Protein AF-A0A3M2EVL8-F1 (afdb_monomer_lite)

Secondary structure (DSSP, 8-state):
--HHHHHHHHHHHTTTTTT-BTTTBTHHHHHHHHHHHHHHHTTT-HHHHHHHHHHHTS-B---TTTHHHHHHHHHHHHHHHHTT-S-TTHHHHHHHHHHHHHHHHHIIIIIIIIHHHHHHHHHHHHHHTT--HHHHHHHHHHHHHHHHHHHHHHHHHHHHHHHHHGGGHHHHHHHTTHHHHHHHHHHHHHHHHHHHHHHHHHTT---HHHHHHHHHHHHHHHHHHHTT--HHHHHHHHHHHHHHHHHHHHHTT--

pLDDT: mean 90.13, std 7.53, range [53.16, 98.25]

Sequence (255 aa):
MSLSEKIRVFLRLHAVQFLWNFKGMQNVGFYYAILPALRRIYAGDSQGLEQAQRRHFGFFNTHPYFAPICVGVSIKLEEDLRAGKGKPEMIPVLKNRMSGPLAAVGDAFFWETVRPTVGALAALSVYALGLSSASTIRLLLLLWILYVLPVEWLRWQGLSWGYLHGFDVVKVLKERGFQKRMKRLRTLGMFLLGGVTVGFVMLYDDRIFLWCCRAGIAGLLVLLTLRKVSPTFQLYILILVALLVSYLGTMAGLV

Foldseek 3Di:
DDPVLLVQLLVLLVCQQPPQDPQAGSLVSLLSSLLSLLCVLCPVPPPLSVLLSVLSSHHAAAQSLLSLLLSLLLSLQSNCVSVVHDDSVVSSVLRRVQRVLRRVLNCLQQVVFDVLLLVLVLLLCCLVVVDDPVRSVVSVVVSVCVSVVVSSVSSSVSNVLSNPVPSCVSVVCVVVCSVVVSVVRRVSSVVSVVSSLCSQLPPPDPDPVSSVVSVVLVVVLVVCVVVVNDPVVNVVVVVVVVVVVVVVCVVVVND

Radius of gyration: 24.34 Å; chains: 1; bounding box: 53×41×72 Å

Structure (mmCIF, N/CA/C/O backbone):
data_AF-A0A3M2EVL8-F1
#
_entry.id   AF-A0A3M2EVL8-F1
#
loop_
_atom_site.group_PDB
_atom_site.id
_atom_site.type_symbol
_atom_site.label_atom_id
_atom_site.label_alt_id
_atom_site.label_comp_id
_atom_site.label_asym_id
_atom_site.label_entity_id
_atom_site.label_seq_id
_atom_site.pdbx_PDB_ins_code
_atom_site.Cartn_x
_atom_site.Cartn_y
_atom_site.Cartn_z
_atom_site.occupancy
_atom_site.B_iso_or_equiv
_atom_site.auth_seq_id
_atom_site.auth_comp_id
_atom_site.auth_asym_id
_atom_site.auth_atom_id
_atom_site.pdbx_PDB_model_num
ATOM 1 N N . MET A 1 1 ? -5.993 6.502 22.621 1.00 87.50 1 MET A N 1
ATOM 2 C CA . MET A 1 1 ? -4.973 5.481 22.280 1.00 87.50 1 MET A CA 1
ATOM 3 C C . MET A 1 1 ? -3.620 5.875 22.868 1.00 87.50 1 MET A C 1
ATOM 5 O O . MET A 1 1 ? -3.147 6.972 22.590 1.00 87.50 1 MET A O 1
ATOM 9 N N . SER A 1 2 ? -3.004 5.009 23.677 1.00 92.00 2 SER A N 1
ATOM 10 C CA . SER A 1 2 ? -1.658 5.245 24.226 1.00 92.00 2 SER A CA 1
ATOM 11 C C . SER A 1 2 ? -0.563 5.014 23.176 1.00 92.00 2 SER A C 1
ATOM 13 O O . SER A 1 2 ? -0.779 4.313 22.184 1.00 92.00 2 SER A O 1
ATOM 15 N N . LEU A 1 3 ? 0.637 5.565 23.393 1.00 93.56 3 LEU A N 1
ATOM 16 C CA . LEU A 1 3 ? 1.764 5.385 22.469 1.00 93.56 3 LEU A CA 1
ATOM 17 C C . LEU A 1 3 ? 2.153 3.906 22.314 1.00 93.56 3 LEU A C 1
ATOM 19 O O . LEU A 1 3 ? 2.322 3.429 21.195 1.00 93.56 3 LEU A O 1
ATOM 23 N N . SER A 1 4 ? 2.228 3.157 23.417 1.00 95.06 4 SER A N 1
ATOM 24 C CA . SER A 1 4 ? 2.580 1.730 23.396 1.00 95.06 4 SER A CA 1
ATOM 25 C C . SER A 1 4 ? 1.561 0.891 22.621 1.00 95.06 4 SER A C 1
ATOM 27 O O . SER A 1 4 ? 1.932 -0.034 21.900 1.00 95.06 4 SER A O 1
ATOM 29 N N . GLU A 1 5 ? 0.269 1.214 22.734 1.00 94.81 5 GLU A N 1
ATOM 30 C CA . GLU A 1 5 ? -0.767 0.582 21.917 1.00 94.81 5 GLU A CA 1
ATOM 31 C C . GLU A 1 5 ? -0.603 0.931 20.442 1.00 94.81 5 GLU A C 1
ATOM 33 O O . GLU A 1 5 ? -0.604 0.028 19.605 1.00 94.81 5 GLU A O 1
ATOM 38 N N . LYS A 1 6 ? -0.397 2.217 20.136 1.00 96.44 6 LYS A N 1
ATOM 39 C CA . LYS A 1 6 ? -0.186 2.684 18.767 1.00 96.44 6 LYS A CA 1
ATOM 40 C C . LYS A 1 6 ? 0.973 1.945 18.101 1.00 96.44 6 LYS A C 1
ATOM 42 O O . LYS A 1 6 ? 0.811 1.474 16.981 1.00 96.44 6 LYS A O 1
ATOM 47 N N . ILE A 1 7 ? 2.102 1.791 18.798 1.00 97.56 7 ILE A N 1
ATOM 48 C CA . ILE A 1 7 ? 3.270 1.043 18.309 1.00 97.56 7 ILE A CA 1
ATOM 49 C C . ILE A 1 7 ? 2.899 -0.414 18.021 1.00 97.56 7 ILE A C 1
ATOM 51 O O . ILE A 1 7 ? 3.182 -0.909 16.934 1.00 97.56 7 ILE A O 1
ATOM 55 N N . ARG A 1 8 ? 2.215 -1.100 18.947 1.00 97.69 8 ARG A N 1
ATOM 56 C CA . ARG A 1 8 ? 1.808 -2.501 18.738 1.00 97.69 8 ARG A CA 1
ATOM 57 C C . ARG A 1 8 ? 0.878 -2.666 17.539 1.00 97.69 8 ARG A C 1
ATOM 59 O O . ARG A 1 8 ? 1.100 -3.558 16.726 1.00 97.69 8 ARG A O 1
ATOM 66 N N . VAL A 1 9 ? -0.146 -1.822 17.423 1.00 98.25 9 VAL A N 1
ATOM 67 C CA . VAL A 1 9 ? -1.086 -1.847 16.291 1.00 98.25 9 VAL A CA 1
ATOM 68 C C . VAL A 1 9 ? -0.352 -1.543 14.983 1.00 98.25 9 VAL A C 1
ATOM 70 O O . VAL A 1 9 ? -0.531 -2.253 13.996 1.00 98.25 9 VAL A O 1
ATOM 73 N N . PHE A 1 10 ? 0.525 -0.538 14.986 1.00 98.00 10 PHE A N 1
ATOM 74 C CA . PHE A 1 10 ? 1.330 -0.148 13.831 1.00 98.00 10 PHE A CA 1
ATOM 75 C C . PHE A 1 10 ? 2.256 -1.267 13.341 1.00 98.00 10 PHE A C 1
ATOM 77 O O . PHE A 1 10 ? 2.244 -1.588 12.157 1.00 98.00 10 PHE A O 1
ATOM 84 N N . LEU A 1 11 ? 2.988 -1.931 14.237 1.00 97.88 11 LEU A N 1
ATOM 85 C CA . LEU A 1 11 ? 3.849 -3.056 13.861 1.00 97.88 11 LEU A CA 1
ATOM 86 C C . LEU A 1 11 ? 3.039 -4.206 13.249 1.00 97.88 11 LEU A C 1
ATOM 88 O O . LEU A 1 11 ? 3.425 -4.779 12.232 1.00 97.88 11 LEU A O 1
ATOM 92 N N . ARG A 1 12 ? 1.864 -4.508 13.810 1.00 98.06 12 ARG A N 1
ATOM 93 C CA . ARG A 1 12 ? 0.982 -5.550 13.269 1.00 98.06 12 ARG A CA 1
ATOM 94 C C . ARG A 1 12 ? 0.335 -5.173 11.935 1.00 98.06 12 ARG A C 1
ATOM 96 O O . ARG A 1 12 ? 0.070 -6.061 11.131 1.00 98.06 12 ARG A O 1
ATOM 103 N N . LEU A 1 13 ? 0.138 -3.883 11.653 1.00 97.50 13 LEU A N 1
ATOM 104 C CA . LEU A 1 13 ? -0.374 -3.390 10.367 1.00 97.50 13 LEU A CA 1
ATOM 105 C C . LEU A 1 13 ? 0.542 -3.728 9.179 1.00 97.50 13 LEU A C 1
ATOM 107 O O . LEU A 1 13 ? 0.084 -3.689 8.035 1.00 97.50 13 LEU A O 1
ATOM 111 N N . HIS A 1 14 ? 1.819 -4.062 9.390 1.00 96.94 14 HIS A N 1
ATOM 112 C CA . HIS A 1 14 ? 2.684 -4.564 8.309 1.00 96.94 14 HIS A CA 1
ATOM 113 C C . HIS A 1 14 ? 2.239 -5.934 7.788 1.00 96.94 14 HIS A C 1
ATOM 115 O O . HIS A 1 14 ? 2.438 -6.234 6.615 1.00 96.94 14 HIS A O 1
ATOM 121 N N . ALA A 1 15 ? 1.535 -6.711 8.612 1.00 96.75 15 ALA A N 1
ATOM 122 C CA . ALA A 1 15 ? 0.944 -7.986 8.231 1.00 96.75 15 ALA A CA 1
ATOM 123 C C . ALA A 1 15 ? -0.481 -7.844 7.654 1.00 96.75 15 ALA A C 1
ATOM 125 O O . ALA A 1 15 ? -1.192 -8.835 7.534 1.00 96.75 15 ALA A O 1
ATOM 126 N N . VAL A 1 16 ? -0.940 -6.637 7.283 1.00 96.88 16 VAL A N 1
ATOM 127 C CA . VAL A 1 16 ? -2.328 -6.441 6.807 1.00 96.88 16 VAL A CA 1
ATOM 128 C C . VAL A 1 16 ? -2.644 -7.210 5.515 1.00 96.88 16 VAL A C 1
ATOM 130 O O . VAL A 1 16 ? -3.784 -7.605 5.302 1.00 96.88 16 VAL A O 1
ATOM 133 N N . GLN A 1 17 ? -1.638 -7.440 4.667 1.00 96.12 17 GLN A N 1
ATOM 134 C CA . GLN A 1 17 ? -1.761 -8.259 3.452 1.00 96.12 17 GLN A CA 1
ATOM 135 C C . GLN A 1 17 ? -1.485 -9.748 3.702 1.00 96.12 17 GLN A C 1
ATOM 137 O O . GLN A 1 17 ? -1.571 -10.547 2.773 1.00 96.12 17 GLN A O 1
ATOM 142 N N . PHE A 1 18 ? -1.102 -10.140 4.921 1.00 93.88 18 PHE A N 1
ATOM 143 C CA . PHE A 1 18 ? -0.821 -11.543 5.205 1.00 93.88 18 PHE A CA 1
ATOM 144 C C . PHE A 1 18 ? -2.140 -12.314 5.226 1.00 93.88 18 PHE A C 1
ATOM 146 O O . PHE A 1 18 ? -3.158 -11.806 5.697 1.00 93.88 18 PHE A O 1
ATOM 153 N N . LEU A 1 19 ? -2.108 -13.551 4.723 1.00 94.19 19 LEU A N 1
ATOM 154 C CA . LEU A 1 19 ? -3.285 -14.423 4.622 1.00 94.19 19 LEU A CA 1
ATOM 155 C C . LEU A 1 19 ? -4.431 -13.800 3.800 1.00 94.19 19 LEU A C 1
ATOM 157 O O . LEU A 1 19 ? -5.613 -13.996 4.104 1.00 94.19 19 LEU A O 1
ATOM 161 N N . TRP A 1 20 ? -4.074 -13.055 2.747 1.00 94.62 20 TRP A N 1
ATOM 162 C CA . TRP A 1 20 ? -5.041 -12.542 1.783 1.00 94.62 20 TRP A CA 1
ATOM 163 C C . TRP A 1 20 ? -5.818 -13.699 1.148 1.00 94.62 20 TRP A C 1
ATOM 165 O O . TRP A 1 20 ? -5.228 -14.667 0.670 1.00 94.62 20 TRP A O 1
ATOM 175 N N . ASN A 1 21 ? -7.147 -13.619 1.164 1.00 94.56 21 ASN A N 1
ATOM 176 C CA . ASN A 1 21 ? -8.014 -14.701 0.701 1.00 94.56 21 ASN A CA 1
ATOM 177 C C . ASN A 1 21 ? -9.257 -14.158 -0.009 1.00 94.56 21 ASN A C 1
ATOM 179 O O . ASN A 1 21 ? -9.763 -13.100 0.345 1.00 94.56 21 ASN A O 1
ATOM 183 N N . PHE A 1 22 ? -9.814 -14.909 -0.957 1.00 93.62 22 PHE A N 1
ATOM 184 C CA . PHE A 1 22 ? -10.965 -14.444 -1.745 1.00 93.62 22 PHE A CA 1
ATOM 185 C C . PHE A 1 22 ? -12.243 -14.199 -0.925 1.00 93.62 22 PHE A C 1
ATOM 187 O O . PHE A 1 22 ? -13.101 -13.431 -1.352 1.00 93.62 22 PHE A O 1
ATOM 194 N N . LYS A 1 23 ? -12.380 -14.819 0.257 1.00 91.44 23 LYS A N 1
ATOM 195 C CA . LYS A 1 23 ? -13.580 -14.693 1.099 1.00 91.44 23 LYS A CA 1
ATOM 196 C C . LYS A 1 23 ? -13.617 -13.372 1.873 1.00 91.44 23 LYS A C 1
ATOM 198 O O . LYS A 1 23 ? -14.666 -12.746 1.979 1.00 91.44 23 LYS A O 1
ATOM 203 N N . GLY A 1 24 ? -12.490 -12.970 2.454 1.00 91.62 24 GLY A N 1
ATOM 204 C CA . GLY A 1 24 ? -12.395 -11.824 3.361 1.00 91.62 24 GLY A CA 1
ATOM 205 C C . GLY A 1 24 ? -11.376 -10.762 2.953 1.00 91.62 24 GLY A C 1
ATOM 206 O O . GLY A 1 24 ? -11.299 -9.722 3.611 1.00 91.62 24 GLY A O 1
ATOM 207 N N . MET A 1 25 ? -10.627 -10.999 1.875 1.00 96.38 25 MET A N 1
ATOM 208 C CA . MET A 1 25 ? -9.512 -10.188 1.387 1.00 96.38 25 MET A CA 1
ATOM 209 C C . MET A 1 25 ? -8.464 -9.986 2.486 1.00 96.38 25 MET A C 1
ATOM 211 O O . MET A 1 25 ? -7.749 -10.922 2.823 1.00 96.38 25 MET A O 1
ATOM 215 N N . GLN A 1 26 ? -8.400 -8.800 3.089 1.00 97.38 26 GLN A N 1
ATOM 216 C CA . GLN A 1 26 ? -7.416 -8.411 4.106 1.00 97.38 26 GLN A CA 1
ATOM 217 C C . GLN A 1 26 ? -7.949 -8.568 5.543 1.00 97.38 26 GLN A C 1
ATOM 219 O O . GLN A 1 26 ? -7.337 -8.074 6.492 1.00 97.38 26 GLN A O 1
ATOM 224 N N . ASN A 1 27 ? -9.108 -9.209 5.733 1.00 95.81 27 ASN A N 1
ATOM 225 C CA . ASN A 1 27 ? -9.777 -9.306 7.034 1.00 95.81 27 ASN A CA 1
ATOM 226 C C . ASN A 1 27 ? -8.901 -9.911 8.143 1.00 95.81 27 ASN A C 1
ATOM 228 O O . ASN A 1 27 ? -8.915 -9.398 9.259 1.00 95.81 27 ASN A O 1
ATOM 232 N N . VAL A 1 28 ? -8.115 -10.953 7.852 1.00 97.00 28 VAL A N 1
ATOM 233 C CA . VAL A 1 28 ? -7.258 -11.617 8.850 1.00 97.00 28 VAL A CA 1
ATOM 234 C C . VAL A 1 28 ? -6.145 -10.682 9.322 1.00 97.00 28 VAL A C 1
ATOM 236 O O . VAL A 1 28 ? -5.954 -10.510 10.526 1.00 97.00 28 VAL A O 1
ATOM 239 N N . GLY A 1 29 ? -5.456 -10.021 8.389 1.00 97.44 29 GLY A N 1
ATOM 240 C CA . GLY A 1 29 ? -4.428 -9.032 8.705 1.00 97.44 29 GLY A CA 1
ATOM 241 C C . GLY A 1 29 ? -4.990 -7.810 9.440 1.00 97.44 29 GLY A C 1
ATOM 242 O O . GLY A 1 29 ? -4.393 -7.335 10.408 1.00 97.44 29 GLY A O 1
ATOM 243 N N . PHE A 1 30 ? -6.176 -7.336 9.045 1.00 97.25 30 PHE A N 1
ATOM 244 C CA . PHE A 1 30 ? -6.889 -6.264 9.745 1.00 97.25 30 PHE A CA 1
ATOM 245 C C . PHE A 1 30 ? -7.230 -6.658 11.187 1.00 97.25 30 PHE A C 1
ATOM 247 O O . PHE A 1 30 ? -6.947 -5.911 12.125 1.00 97.25 30 PHE A O 1
ATOM 254 N N . TYR A 1 31 ? -7.807 -7.847 11.366 1.00 97.12 31 TYR A N 1
ATOM 255 C CA . TYR A 1 31 ? -8.150 -8.398 12.670 1.00 97.12 31 TYR A CA 1
ATOM 256 C C . TYR A 1 31 ? -6.911 -8.536 13.567 1.00 97.12 31 TYR A C 1
ATOM 258 O O . TYR A 1 31 ? -6.911 -8.078 14.712 1.00 97.12 31 TYR A O 1
ATOM 266 N N . TYR A 1 32 ? -5.823 -9.098 13.036 1.00 97.88 32 TYR A N 1
ATOM 267 C CA . TYR A 1 32 ? -4.559 -9.231 13.757 1.00 97.88 32 TYR A CA 1
ATOM 268 C C . TYR A 1 32 ? -4.028 -7.875 14.243 1.00 97.88 32 TYR A C 1
ATOM 270 O O . TYR A 1 32 ? -3.592 -7.754 15.398 1.00 97.88 32 TYR A O 1
ATOM 278 N N . ALA A 1 33 ? -4.111 -6.856 13.383 1.00 98.06 33 ALA A N 1
ATOM 279 C CA . ALA A 1 33 ? -3.673 -5.501 13.676 1.00 98.06 33 ALA A CA 1
ATOM 280 C C . ALA A 1 33 ? -4.482 -4.826 14.788 1.00 98.06 33 ALA A C 1
ATOM 282 O O . ALA A 1 33 ? -3.885 -4.228 15.683 1.00 98.06 33 ALA A O 1
ATOM 283 N N . ILE A 1 34 ? -5.813 -4.937 14.766 1.00 97.88 34 ILE A N 1
ATOM 284 C CA . ILE A 1 34 ? -6.686 -4.262 15.740 1.00 97.88 34 ILE A CA 1
ATOM 285 C C . ILE A 1 34 ? -6.774 -4.993 17.089 1.00 97.88 34 ILE A C 1
ATOM 287 O O . ILE A 1 34 ? -7.063 -4.374 18.112 1.00 97.88 34 ILE A O 1
ATOM 291 N N . LEU A 1 35 ? -6.475 -6.296 17.127 1.00 97.81 35 LEU A N 1
ATOM 292 C CA . LEU A 1 35 ? -6.643 -7.150 18.307 1.00 97.81 35 LEU A CA 1
ATOM 293 C C . LEU A 1 35 ? -6.054 -6.598 19.627 1.00 97.81 35 LEU A C 1
ATOM 295 O O . LEU A 1 35 ? -6.725 -6.737 20.651 1.00 97.81 35 LEU A O 1
ATOM 299 N N . PRO A 1 36 ? -4.854 -5.976 19.675 1.00 97.88 36 PRO A N 1
ATOM 300 C CA . PRO A 1 36 ? -4.337 -5.394 20.916 1.00 97.88 36 PRO A CA 1
ATOM 301 C C . PRO A 1 36 ? -5.256 -4.316 21.496 1.00 97.88 36 PRO A C 1
ATOM 303 O O . PRO A 1 36 ? -5.414 -4.257 22.712 1.00 97.88 36 PRO A O 1
ATOM 306 N N . ALA A 1 37 ? -5.873 -3.505 20.633 1.00 97.94 37 ALA A N 1
ATOM 307 C CA . ALA A 1 37 ? -6.803 -2.466 21.048 1.00 97.94 37 ALA A CA 1
ATOM 308 C C . ALA A 1 37 ? -8.122 -3.069 21.541 1.00 97.94 37 ALA A C 1
ATOM 310 O O . ALA A 1 37 ? -8.598 -2.688 22.606 1.00 97.94 37 ALA A O 1
ATOM 311 N N . LEU A 1 38 ? -8.663 -4.079 20.845 1.00 97.94 38 LEU A N 1
ATOM 312 C CA . LEU A 1 38 ? -9.883 -4.769 21.289 1.00 97.94 38 LEU A CA 1
ATOM 313 C C . LEU A 1 38 ? -9.713 -5.395 22.679 1.00 97.94 38 LEU A C 1
ATOM 315 O O . LEU A 1 38 ? -10.571 -5.223 23.540 1.00 97.94 38 LEU A O 1
ATOM 319 N N . ARG A 1 39 ? -8.576 -6.059 22.930 1.00 97.25 39 ARG A N 1
ATOM 320 C CA . ARG A 1 39 ? -8.269 -6.656 24.241 1.00 97.25 39 ARG A CA 1
ATOM 321 C C . ARG A 1 39 ? -8.231 -5.630 25.372 1.00 97.25 39 ARG A C 1
ATOM 323 O O . ARG A 1 39 ? -8.580 -5.972 26.494 1.00 97.25 39 ARG A O 1
ATOM 330 N N . ARG A 1 40 ? -7.804 -4.396 25.091 1.00 97.00 40 ARG A N 1
ATOM 331 C CA . ARG A 1 40 ? -7.839 -3.306 26.072 1.00 97.00 40 ARG A CA 1
ATOM 332 C C . ARG A 1 40 ? -9.258 -2.780 26.269 1.00 97.00 40 ARG A C 1
ATOM 334 O O . ARG A 1 40 ? -9.672 -2.602 27.406 1.00 97.00 40 ARG A O 1
ATOM 341 N N . ILE A 1 41 ? -9.970 -2.491 25.179 1.00 97.12 41 ILE A N 1
ATOM 342 C CA . ILE A 1 41 ? -11.315 -1.893 25.222 1.00 97.12 41 ILE A CA 1
ATOM 343 C C . ILE A 1 41 ? -12.285 -2.795 25.998 1.00 97.12 41 ILE A C 1
ATOM 345 O O . ILE A 1 41 ? -13.072 -2.301 26.802 1.00 97.12 41 ILE A O 1
ATOM 349 N N . TYR A 1 42 ? -12.176 -4.110 25.805 1.00 97.44 42 TYR A N 1
ATOM 350 C CA . TYR A 1 42 ? -13.019 -5.126 26.438 1.00 97.44 42 TYR A CA 1
ATOM 351 C C . TYR A 1 42 ? -12.300 -5.883 27.566 1.00 97.44 42 TYR A C 1
ATOM 353 O O . TYR A 1 42 ? -12.585 -7.051 27.827 1.00 97.44 42 TYR A O 1
ATOM 361 N N . ALA A 1 43 ? -11.335 -5.248 28.238 1.00 96.31 43 ALA A N 1
ATOM 362 C CA . ALA A 1 43 ? -10.671 -5.861 29.385 1.00 96.31 43 ALA A CA 1
ATOM 363 C C . ALA A 1 43 ? -11.703 -6.216 30.475 1.00 96.31 43 ALA A C 1
ATOM 365 O O . ALA A 1 43 ? -12.493 -5.368 30.885 1.00 96.31 43 ALA A O 1
ATOM 366 N N . GLY A 1 44 ? -11.706 -7.477 30.920 1.00 96.25 44 GLY A N 1
ATOM 367 C CA . GLY A 1 44 ? -12.681 -7.993 31.890 1.00 96.25 44 GLY A CA 1
ATOM 368 C C . GLY A 1 44 ? -14.064 -8.335 31.315 1.00 96.25 44 GLY A C 1
ATOM 369 O O . GLY A 1 44 ? -14.926 -8.773 32.066 1.00 96.25 44 GLY A O 1
ATOM 370 N N . ASP A 1 45 ? -14.278 -8.179 30.004 1.00 96.69 45 ASP A N 1
ATOM 371 C CA . ASP A 1 45 ? -15.539 -8.477 29.316 1.00 96.69 45 ASP A CA 1
ATOM 372 C C . ASP A 1 45 ? -15.302 -9.471 28.169 1.00 96.69 45 ASP A C 1
ATOM 374 O O . ASP A 1 45 ? -15.083 -9.100 27.012 1.00 96.69 45 ASP A O 1
ATOM 378 N N . SER A 1 46 ? -15.300 -10.763 28.505 1.00 96.31 46 SER A N 1
ATOM 379 C CA . SER A 1 46 ? -15.024 -11.841 27.548 1.00 96.31 46 SER A CA 1
ATOM 380 C C . SER A 1 46 ? -16.071 -11.924 26.436 1.00 96.31 46 SER A C 1
ATOM 382 O O . SER A 1 46 ? -15.708 -12.117 25.275 1.00 96.31 46 SER A O 1
ATOM 384 N N . GLN A 1 47 ? -17.351 -11.730 26.767 1.00 96.62 47 GLN A N 1
ATOM 385 C CA . GLN A 1 47 ? -18.438 -11.748 25.788 1.00 96.62 47 GLN A CA 1
ATOM 386 C C . GLN A 1 47 ? -18.355 -10.549 24.838 1.00 96.62 47 GLN A C 1
ATOM 388 O O . GLN A 1 47 ? -18.457 -10.718 23.621 1.00 96.62 47 GLN A O 1
ATOM 393 N N . GLY A 1 48 ? -18.107 -9.345 25.364 1.00 96.31 48 GLY A N 1
ATOM 394 C CA . GLY A 1 48 ? -17.912 -8.146 24.552 1.00 96.31 48 GLY A CA 1
ATOM 395 C C . GLY A 1 48 ? -16.703 -8.262 23.621 1.00 96.31 48 GLY A C 1
ATOM 396 O O . GLY A 1 48 ? -16.793 -7.902 22.441 1.00 96.31 48 GLY A O 1
ATOM 397 N N . LEU A 1 49 ? -15.602 -8.849 24.108 1.00 97.62 49 LEU A N 1
ATOM 398 C CA . LEU A 1 49 ? -14.426 -9.125 23.287 1.00 97.62 49 LEU A CA 1
ATOM 399 C C . LEU A 1 49 ? -14.757 -10.084 22.138 1.00 97.62 49 LEU A C 1
ATOM 401 O O . LEU A 1 49 ? -14.424 -9.774 20.995 1.00 97.62 49 LEU A O 1
ATOM 405 N N . GLU A 1 50 ? -15.436 -11.204 22.402 1.00 97.12 50 GLU A N 1
ATOM 406 C CA . GLU A 1 50 ? -15.807 -12.166 21.356 1.00 97.12 50 GLU A CA 1
ATOM 407 C C . GLU A 1 50 ? -16.661 -11.502 20.261 1.00 97.12 50 GLU A C 1
ATOM 409 O O . GLU A 1 50 ? -16.397 -11.656 19.062 1.00 97.12 50 GLU A O 1
ATOM 414 N N . GLN A 1 51 ? -17.650 -10.697 20.660 1.00 96.25 51 GLN A N 1
ATOM 415 C CA . GLN A 1 51 ? -18.499 -9.964 19.722 1.00 96.25 51 GLN A CA 1
ATOM 416 C C . GLN A 1 51 ? -17.688 -8.977 18.867 1.00 96.25 51 GLN A C 1
ATOM 418 O O . GLN A 1 51 ? -17.888 -8.907 17.650 1.00 96.25 51 GLN A O 1
ATOM 423 N N . ALA A 1 52 ? -16.738 -8.250 19.465 1.00 96.88 52 ALA A N 1
ATOM 424 C CA . ALA A 1 52 ? -15.850 -7.338 18.742 1.00 96.88 52 ALA A CA 1
ATOM 425 C C . ALA A 1 52 ? -14.937 -8.072 17.752 1.00 96.88 52 ALA A C 1
ATOM 427 O O . ALA A 1 52 ? -14.771 -7.643 16.605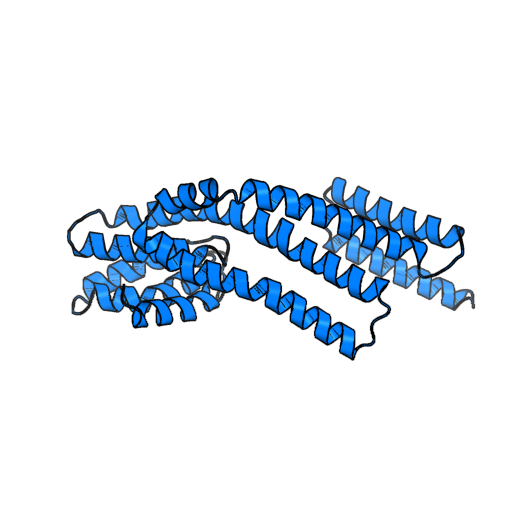 1.00 96.88 52 ALA A O 1
ATOM 428 N N . GLN A 1 53 ? -14.385 -9.219 18.152 1.00 96.19 53 GLN A N 1
ATOM 429 C CA . GLN A 1 53 ? -13.559 -10.048 17.275 1.00 96.19 53 GLN A CA 1
ATOM 430 C C . GLN A 1 53 ? -14.359 -10.525 16.054 1.00 96.19 53 GLN A C 1
ATOM 432 O O . GLN A 1 53 ? -13.888 -10.380 14.923 1.00 96.19 53 GLN A O 1
ATOM 437 N N . ARG A 1 54 ? -15.596 -11.006 16.255 1.00 95.06 54 ARG A N 1
ATOM 438 C CA . ARG A 1 54 ? -16.492 -11.426 15.162 1.00 95.06 54 ARG A CA 1
ATOM 439 C C . ARG A 1 54 ? -16.801 -10.278 14.194 1.00 95.06 54 ARG A C 1
ATOM 441 O O . ARG A 1 54 ? -16.705 -10.477 12.982 1.00 95.06 54 ARG A O 1
ATOM 448 N N . ARG A 1 55 ? -17.086 -9.066 14.693 1.00 94.81 55 ARG A N 1
ATOM 449 C CA . ARG A 1 55 ? -17.313 -7.873 13.846 1.00 94.81 55 ARG A CA 1
ATOM 450 C C . ARG A 1 55 ? -16.109 -7.542 12.962 1.00 94.81 55 ARG A C 1
ATOM 452 O O . ARG A 1 55 ? -16.266 -7.204 11.784 1.00 94.81 55 ARG A O 1
ATOM 459 N N . HIS A 1 56 ? -14.897 -7.645 13.505 1.00 95.81 56 HIS A N 1
ATOM 460 C CA . HIS A 1 56 ? -13.678 -7.288 12.778 1.00 95.81 56 HIS A CA 1
ATOM 461 C C . HIS A 1 56 ? -13.145 -8.382 11.849 1.00 95.81 56 HIS A C 1
ATOM 463 O O . HIS A 1 56 ? -12.366 -8.057 10.953 1.00 95.81 56 HIS A O 1
ATOM 469 N N . PHE A 1 57 ? -13.621 -9.623 11.977 1.00 92.19 57 PHE A N 1
ATOM 470 C CA . PHE A 1 5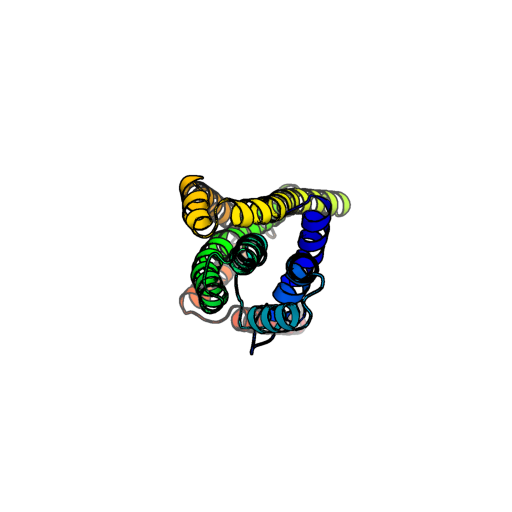7 ? -13.291 -10.716 11.057 1.00 92.19 57 PHE A CA 1
ATOM 471 C C . PHE A 1 57 ? -14.101 -10.698 9.743 1.00 92.19 57 PHE A C 1
ATOM 473 O O . PHE A 1 57 ? -13.849 -11.498 8.840 1.00 92.19 57 PHE A O 1
ATOM 480 N N . GLY A 1 58 ? -15.060 -9.778 9.597 1.00 91.00 58 GLY A N 1
ATOM 481 C CA . GLY A 1 58 ? -15.789 -9.568 8.343 1.00 91.00 58 GLY A CA 1
ATOM 482 C C . GLY A 1 58 ? -14.916 -8.988 7.222 1.00 91.00 58 GLY A C 1
ATOM 483 O O . GLY A 1 58 ? -13.821 -8.483 7.475 1.00 91.00 58 GLY A O 1
ATOM 484 N N . PHE A 1 59 ? -15.438 -9.007 5.991 1.00 93.25 59 PHE A N 1
ATOM 485 C CA . PHE A 1 59 ? -14.763 -8.501 4.788 1.00 93.25 59 PHE A CA 1
ATOM 486 C C . PHE A 1 59 ? -14.080 -7.143 5.018 1.00 93.25 59 PHE A C 1
ATOM 488 O O . PHE A 1 59 ? -14.628 -6.250 5.677 1.00 93.25 59 PHE A O 1
ATOM 495 N N . PHE A 1 60 ? -12.867 -6.997 4.489 1.00 95.94 60 PHE A N 1
ATOM 496 C CA . PHE A 1 60 ? -12.143 -5.734 4.469 1.00 95.94 60 PHE A CA 1
ATOM 497 C C . PHE A 1 60 ? -11.138 -5.737 3.322 1.00 95.94 60 PHE A C 1
ATOM 499 O O . PHE A 1 60 ? -10.297 -6.628 3.244 1.00 95.94 60 PHE A O 1
ATOM 506 N N . ASN A 1 61 ? -11.198 -4.730 2.454 1.00 96.06 61 ASN A N 1
ATOM 507 C CA . ASN A 1 61 ? -10.215 -4.558 1.393 1.00 96.06 61 ASN A CA 1
ATOM 508 C C . ASN A 1 61 ? -9.977 -3.074 1.131 1.00 96.06 61 ASN A C 1
ATOM 510 O O . ASN A 1 61 ? -10.903 -2.344 0.788 1.00 96.06 61 ASN A O 1
ATOM 514 N N . THR A 1 62 ? -8.741 -2.620 1.297 1.00 96.25 62 THR A N 1
ATOM 515 C CA . THR A 1 62 ? -8.341 -1.265 0.917 1.00 96.25 62 THR A CA 1
ATOM 516 C C . THR A 1 62 ? -6.870 -1.229 0.520 1.00 96.25 62 THR A C 1
ATOM 518 O O . THR A 1 62 ? -6.173 -2.240 0.592 1.00 96.25 62 THR A O 1
ATOM 521 N N . HIS A 1 63 ? -6.360 -0.069 0.120 1.00 96.25 63 HIS A N 1
ATOM 522 C CA . HIS A 1 63 ? -4.936 0.059 -0.155 1.00 96.25 63 HIS A CA 1
ATOM 523 C C . HIS A 1 63 ? -4.123 -0.145 1.145 1.00 96.25 63 HIS A C 1
ATOM 525 O O . HIS A 1 63 ? -4.400 0.526 2.147 1.00 96.25 63 HIS A O 1
ATOM 531 N N . PRO A 1 64 ? -3.085 -1.006 1.176 1.00 96.69 64 PRO A N 1
ATOM 532 C CA . PRO A 1 64 ? -2.369 -1.359 2.407 1.00 96.69 64 PRO A CA 1
ATOM 533 C C . PRO A 1 64 ? -1.796 -0.161 3.167 1.00 96.69 64 PRO A C 1
ATOM 535 O O . PRO A 1 64 ? -1.742 -0.185 4.395 1.00 96.69 64 PRO A O 1
ATOM 538 N N . TYR A 1 65 ? -1.372 0.896 2.471 1.00 95.69 65 TYR A N 1
ATOM 539 C CA . TYR A 1 65 ? -0.823 2.096 3.119 1.00 95.69 65 TYR A CA 1
ATOM 540 C C . TYR A 1 65 ? -1.896 2.982 3.767 1.00 95.69 65 TYR A C 1
ATOM 542 O O . TYR A 1 65 ? -1.574 3.786 4.636 1.00 95.69 65 TYR A O 1
ATOM 550 N N . PHE A 1 66 ? -3.168 2.799 3.399 1.00 94.81 66 PHE A N 1
ATOM 551 C CA . PHE A 1 66 ? -4.313 3.491 3.996 1.00 94.81 66 PHE A CA 1
ATOM 552 C C . PHE A 1 66 ? -5.147 2.618 4.937 1.00 94.81 66 PHE A C 1
ATOM 554 O O . PHE A 1 66 ? -5.930 3.158 5.714 1.00 94.81 66 PHE A O 1
ATOM 561 N N . ALA A 1 67 ? -4.918 1.304 4.980 1.00 96.62 67 ALA A N 1
ATOM 562 C CA . ALA A 1 67 ? -5.510 0.427 5.990 1.00 96.62 67 ALA A CA 1
ATOM 563 C C . ALA A 1 67 ? -5.343 0.917 7.451 1.00 96.62 67 ALA A C 1
ATOM 565 O O . ALA A 1 67 ? -6.306 0.785 8.213 1.00 96.62 67 ALA A O 1
ATOM 566 N N . PRO A 1 68 ? -4.212 1.545 7.859 1.00 96.69 68 PRO A N 1
ATOM 567 C CA . PRO A 1 68 ? -4.076 2.121 9.198 1.00 96.69 68 PRO A CA 1
ATOM 568 C C . PRO A 1 68 ? -5.168 3.135 9.556 1.00 96.69 68 PRO A C 1
ATOM 570 O O . PRO A 1 68 ? -5.599 3.178 10.705 1.00 96.69 68 PRO A O 1
ATOM 573 N N . ILE A 1 69 ? -5.667 3.904 8.581 1.00 95.25 69 ILE A N 1
ATOM 574 C CA . ILE A 1 69 ? -6.761 4.862 8.784 1.00 95.25 69 ILE A CA 1
ATOM 575 C C . ILE A 1 69 ? -8.028 4.124 9.221 1.00 95.25 69 ILE A C 1
ATOM 577 O O . ILE A 1 69 ? -8.628 4.472 10.236 1.00 95.25 69 ILE A O 1
ATOM 581 N N . CYS A 1 70 ? -8.404 3.066 8.498 1.00 95.56 70 CYS A N 1
ATOM 582 C CA . CYS A 1 70 ? -9.575 2.250 8.819 1.00 95.56 70 CYS A CA 1
ATOM 583 C C . CYS A 1 70 ? -9.456 1.582 10.195 1.00 95.56 70 CYS A C 1
ATOM 585 O O . CYS A 1 70 ? -10.449 1.495 10.919 1.00 95.56 70 CYS A O 1
ATOM 587 N N . VAL A 1 71 ? -8.251 1.132 10.569 1.00 96.94 71 VAL A N 1
ATOM 588 C CA . VAL A 1 71 ? -7.988 0.590 11.911 1.00 96.94 71 VAL A CA 1
ATOM 589 C C . VAL A 1 71 ? -8.161 1.674 12.974 1.00 96.94 71 VAL A C 1
ATOM 591 O O . VAL A 1 71 ? -8.855 1.435 13.955 1.00 96.94 71 VAL A O 1
ATOM 594 N N . GLY A 1 72 ? -7.617 2.875 12.766 1.00 96.00 72 GLY A N 1
ATOM 595 C CA . GLY A 1 72 ? -7.766 3.997 13.698 1.00 96.00 72 GLY A CA 1
ATOM 596 C C . GLY A 1 72 ? -9.226 4.375 13.945 1.00 96.00 72 GLY A C 1
ATOM 597 O O . GLY A 1 72 ? -9.643 4.472 15.097 1.00 96.00 72 GLY A O 1
ATOM 598 N N . VAL A 1 73 ? -10.016 4.502 12.871 1.00 95.00 73 VAL A N 1
ATOM 599 C CA . VAL A 1 73 ? -11.466 4.749 12.965 1.00 95.00 73 VAL A CA 1
ATOM 600 C C . VAL A 1 73 ? -12.163 3.624 13.724 1.00 95.00 73 VAL A C 1
ATOM 602 O O . VAL A 1 73 ? -12.970 3.884 14.608 1.00 95.00 73 VAL A O 1
ATOM 605 N N . SER A 1 74 ? -11.832 2.371 13.410 1.00 96.00 74 SER A N 1
ATOM 606 C CA . SER A 1 74 ? -12.450 1.206 14.050 1.00 96.00 74 SER A CA 1
ATOM 607 C C . SER A 1 74 ? -12.174 1.152 15.552 1.00 96.00 74 SER A C 1
ATOM 609 O O . SER A 1 74 ? -13.089 0.891 16.322 1.00 96.00 74 SER A O 1
ATOM 611 N N . ILE A 1 75 ? -10.944 1.461 15.980 1.00 96.75 75 ILE A N 1
ATOM 612 C CA . ILE A 1 75 ? -10.590 1.546 17.405 1.00 96.75 75 ILE A CA 1
ATOM 613 C C . ILE A 1 75 ? -11.440 2.613 18.097 1.00 96.75 75 ILE A C 1
ATOM 615 O O . ILE A 1 75 ? -11.984 2.355 19.167 1.00 96.75 75 ILE A O 1
ATOM 619 N N . LYS A 1 76 ? -11.583 3.794 17.482 1.00 94.69 76 LYS A N 1
ATOM 620 C CA . LYS A 1 76 ? -12.385 4.882 18.048 1.00 94.69 76 LYS A CA 1
ATOM 621 C C . LYS A 1 76 ? -13.864 4.500 18.172 1.00 94.69 76 LYS A C 1
ATOM 623 O O . LYS A 1 76 ? -14.463 4.738 19.214 1.00 94.69 76 LYS A O 1
ATOM 628 N N . LEU A 1 77 ? -14.429 3.859 17.150 1.00 95.00 77 LEU A N 1
ATOM 629 C CA . LEU A 1 77 ? -15.821 3.404 17.177 1.00 95.00 77 LEU A CA 1
ATOM 630 C C . LEU A 1 77 ? -16.071 2.315 18.229 1.00 95.00 77 LEU A C 1
ATOM 632 O O . LEU A 1 77 ? -17.126 2.314 18.853 1.00 95.00 77 LEU A O 1
ATOM 636 N N . GLU A 1 78 ? -15.120 1.403 18.442 1.00 96.50 78 GLU A N 1
ATOM 637 C CA . GLU A 1 78 ? -15.212 0.389 19.501 1.00 96.50 78 GLU A CA 1
ATOM 638 C C . GLU A 1 78 ? -15.113 1.019 20.906 1.00 96.50 78 GLU A C 1
ATOM 640 O O . GLU A 1 78 ? -15.842 0.620 21.812 1.00 96.50 78 GLU A O 1
ATOM 645 N N . GLU A 1 79 ? -14.273 2.044 21.093 1.00 95.62 79 GLU A N 1
ATOM 646 C CA . GLU A 1 79 ? -14.232 2.824 22.342 1.00 95.62 79 GLU A CA 1
ATOM 647 C C . GLU A 1 79 ? -15.548 3.569 22.601 1.00 95.62 79 GLU A C 1
ATOM 649 O O . GLU A 1 79 ? -16.055 3.547 23.722 1.00 95.62 79 GLU A O 1
ATOM 654 N N . ASP A 1 80 ? -16.111 4.209 21.573 1.00 94.56 80 ASP A N 1
ATOM 655 C CA . ASP A 1 80 ? -17.377 4.934 21.689 1.00 94.56 80 ASP A CA 1
ATOM 656 C C . ASP A 1 80 ? -18.530 3.964 21.984 1.00 94.56 80 ASP A C 1
ATOM 658 O O . ASP A 1 80 ? -19.302 4.202 22.914 1.00 94.56 80 ASP A O 1
AT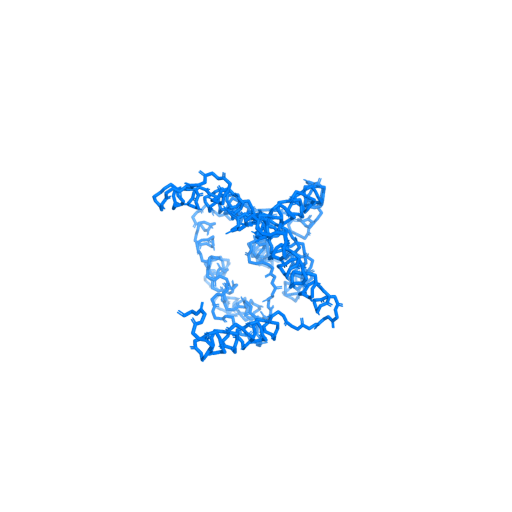OM 662 N N . LEU A 1 81 ? -18.585 2.816 21.299 1.00 95.31 81 LEU A N 1
ATOM 663 C CA . LEU A 1 81 ? -19.547 1.749 21.584 1.00 95.31 81 LEU A CA 1
ATOM 664 C C . LEU A 1 81 ? -19.449 1.280 23.043 1.00 95.31 81 LEU A C 1
ATOM 666 O O . LEU A 1 81 ? -20.471 1.167 23.720 1.00 95.31 81 LEU A O 1
ATOM 670 N N . ARG A 1 82 ? -18.228 1.062 23.553 1.00 94.56 82 ARG A N 1
ATOM 671 C CA . ARG A 1 82 ? -18.004 0.661 24.949 1.00 94.56 82 ARG A CA 1
ATOM 672 C C . ARG A 1 82 ? -18.445 1.732 25.948 1.00 94.56 82 ARG A C 1
ATOM 674 O O . ARG 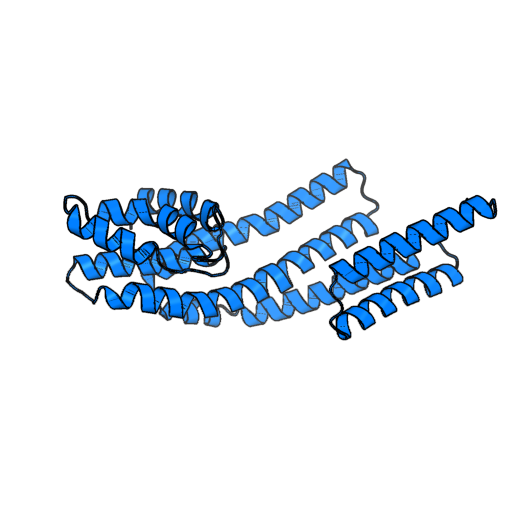A 1 82 ? -18.894 1.392 27.037 1.00 94.56 82 ARG A O 1
ATOM 681 N N . ALA A 1 83 ? -18.360 3.004 25.572 1.00 94.44 83 ALA A N 1
ATOM 682 C CA . ALA A 1 83 ? -18.853 4.133 26.357 1.00 94.44 83 ALA A CA 1
ATOM 683 C C . ALA A 1 83 ? -20.373 4.373 26.215 1.00 94.44 83 ALA A C 1
ATOM 685 O O . ALA A 1 83 ? -20.865 5.409 26.664 1.00 94.44 83 ALA A O 1
ATOM 686 N N . GLY A 1 84 ? -21.116 3.468 25.565 1.00 93.25 84 GLY A N 1
ATOM 687 C CA . GLY A 1 84 ? -22.555 3.614 25.315 1.00 93.25 84 GLY A CA 1
ATOM 688 C C . GLY A 1 84 ? -22.896 4.621 24.210 1.00 93.25 84 GLY A C 1
ATOM 689 O O . GLY A 1 84 ? -24.042 5.046 24.085 1.00 93.25 84 GLY A O 1
ATOM 690 N N . LYS A 1 85 ? -21.909 5.025 23.404 1.00 89.25 85 LYS A N 1
ATOM 691 C CA . LYS A 1 85 ? -22.040 6.001 22.318 1.00 89.25 85 LYS A CA 1
ATOM 692 C C . LYS A 1 85 ? -21.925 5.290 20.973 1.00 89.25 85 LYS A C 1
ATOM 694 O O . LYS A 1 85 ? -20.849 5.154 20.408 1.00 89.25 85 LYS A O 1
ATOM 699 N N . GLY A 1 86 ? -23.055 4.862 20.427 1.00 88.19 86 GLY A N 1
ATOM 700 C CA . GLY A 1 86 ? -23.117 4.309 19.075 1.00 88.19 86 GLY A CA 1
ATOM 701 C C . GLY A 1 86 ? -23.771 2.940 19.014 1.00 88.19 86 GLY A C 1
ATOM 702 O O . GLY A 1 86 ? -24.371 2.468 19.974 1.00 88.19 86 GLY A O 1
ATOM 703 N N . LYS A 1 87 ? -23.694 2.331 17.831 1.00 91.12 87 LYS A N 1
ATOM 704 C CA . LYS A 1 87 ? -24.371 1.076 17.505 1.00 91.12 87 LYS A CA 1
ATOM 705 C C . LYS A 1 87 ? -23.372 0.093 16.890 1.00 91.12 87 LYS A C 1
ATOM 707 O O . LYS A 1 87 ? -22.637 0.500 15.982 1.00 91.12 87 LYS A O 1
ATOM 712 N N . PRO A 1 88 ? -23.323 -1.172 17.340 1.00 91.19 88 PRO A N 1
ATOM 713 C CA . PRO A 1 88 ? -22.329 -2.139 16.875 1.00 91.19 88 PRO A CA 1
ATOM 714 C C . PRO A 1 88 ? -22.429 -2.416 15.369 1.00 91.19 88 PRO A C 1
ATOM 716 O O . PRO A 1 88 ? -21.414 -2.672 14.720 1.00 91.19 88 PRO A O 1
ATOM 719 N N . GLU A 1 89 ? -23.621 -2.289 14.782 1.00 91.75 89 GLU A N 1
ATOM 720 C CA . GLU A 1 89 ? -23.871 -2.494 13.352 1.00 91.75 89 GLU A CA 1
ATOM 721 C C . GLU A 1 89 ? -23.220 -1.406 12.484 1.00 91.75 89 GLU A C 1
ATOM 723 O O . GLU A 1 89 ? -22.915 -1.637 11.313 1.00 91.75 89 GLU A O 1
ATOM 728 N N . MET A 1 90 ? -22.949 -0.223 13.046 1.00 89.50 90 MET A N 1
ATOM 729 C CA . MET A 1 90 ? -22.361 0.892 12.298 1.00 89.50 90 MET A CA 1
ATOM 730 C C . MET A 1 90 ? -20.866 0.712 12.036 1.00 89.50 90 MET A C 1
ATOM 732 O O . MET A 1 90 ? -20.357 1.239 11.048 1.00 89.50 90 MET A O 1
ATOM 736 N N . ILE A 1 91 ? -20.160 -0.055 12.869 1.00 92.88 91 ILE A N 1
ATOM 737 C CA . ILE A 1 91 ? -18.715 -0.292 12.739 1.00 92.88 91 ILE A CA 1
ATOM 738 C C . ILE A 1 91 ? -18.363 -0.943 11.390 1.00 92.88 91 ILE A C 1
ATOM 740 O O . ILE A 1 91 ? -17.587 -0.351 10.631 1.00 92.88 91 ILE A O 1
ATOM 744 N N . PRO A 1 92 ? -18.931 -2.109 11.017 1.00 91.56 92 PRO A N 1
ATOM 745 C CA . PRO A 1 92 ? -18.654 -2.714 9.717 1.00 91.56 92 PRO A CA 1
ATOM 746 C C . PRO A 1 92 ? -19.147 -1.849 8.547 1.00 91.56 92 PRO A C 1
ATOM 748 O O . PRO A 1 92 ? -18.474 -1.792 7.518 1.00 91.56 92 PRO A O 1
ATOM 751 N N . VAL A 1 93 ? -20.265 -1.129 8.703 1.00 89.81 93 VAL A N 1
ATOM 752 C CA . VAL A 1 93 ? -20.799 -0.228 7.665 1.00 89.81 93 VAL A CA 1
ATOM 753 C C . VAL A 1 93 ? -19.819 0.904 7.364 1.00 89.81 93 VAL A C 1
ATOM 755 O O . VAL A 1 93 ? -19.477 1.129 6.203 1.00 89.81 93 VAL A O 1
ATOM 758 N N . LEU A 1 94 ? -19.330 1.599 8.393 1.00 88.06 94 LEU A N 1
ATOM 759 C CA . LEU A 1 94 ? -18.383 2.703 8.237 1.00 88.06 94 LEU A CA 1
ATOM 760 C C . LEU A 1 94 ? -17.029 2.210 7.720 1.00 88.06 94 LEU A C 1
ATOM 762 O O . LEU A 1 94 ? -16.485 2.806 6.788 1.00 88.06 94 LEU A O 1
ATOM 766 N N . LYS A 1 95 ? -16.537 1.076 8.242 1.00 89.62 95 LYS A N 1
ATOM 767 C CA . LYS A 1 95 ? -15.321 0.410 7.752 1.00 89.62 95 LYS A CA 1
ATOM 768 C C . LYS A 1 95 ? -15.408 0.148 6.245 1.00 89.62 95 LYS A C 1
ATOM 770 O O . LYS A 1 95 ? -14.510 0.537 5.497 1.00 89.62 95 LYS A O 1
ATOM 775 N N . ASN A 1 96 ? -16.504 -0.455 5.788 1.00 87.31 96 ASN A N 1
ATOM 776 C CA . ASN A 1 96 ? -16.695 -0.794 4.379 1.00 87.31 96 ASN A CA 1
ATOM 777 C C . ASN A 1 96 ? -16.861 0.457 3.508 1.00 87.31 96 ASN A C 1
ATOM 779 O O . ASN A 1 96 ? -16.202 0.564 2.472 1.00 87.31 96 ASN A O 1
ATOM 783 N N . ARG A 1 97 ? -17.651 1.443 3.955 1.00 88.12 97 ARG A N 1
ATOM 784 C CA . ARG A 1 97 ? -17.848 2.715 3.235 1.00 88.12 97 ARG A CA 1
ATOM 785 C C . ARG A 1 97 ? -16.552 3.498 3.033 1.00 88.12 97 ARG A C 1
ATOM 787 O O . ARG A 1 97 ? -16.400 4.139 2.000 1.00 88.12 97 ARG A O 1
ATOM 794 N N . MET A 1 98 ? -15.622 3.445 3.986 1.00 89.19 98 MET A N 1
ATOM 795 C CA . MET A 1 98 ? -14.313 4.094 3.846 1.00 89.19 98 MET A CA 1
ATOM 796 C C . MET A 1 98 ? -13.332 3.293 2.992 1.00 89.19 98 MET A C 1
ATOM 798 O O . MET A 1 98 ? -12.507 3.880 2.293 1.00 89.19 98 MET A O 1
ATOM 802 N N . SER A 1 99 ? -13.408 1.962 3.060 1.00 92.00 99 SER A N 1
ATOM 803 C CA . SER A 1 99 ? -12.424 1.079 2.435 1.00 92.00 99 SER A CA 1
ATOM 804 C C . SER A 1 99 ? -12.314 1.280 0.920 1.00 92.00 99 SER A C 1
ATOM 806 O O . SER A 1 99 ? -11.197 1.388 0.420 1.00 92.00 99 SER A O 1
ATOM 808 N N . GLY A 1 100 ? -13.442 1.439 0.217 1.00 90.81 100 GLY A N 1
ATOM 809 C CA . GLY A 1 100 ? -13.488 1.632 -1.237 1.00 90.81 100 GLY A CA 1
ATOM 810 C C . GLY A 1 100 ? -12.832 2.935 -1.714 1.00 90.81 100 GLY A C 1
ATOM 811 O O . GLY A 1 100 ? -11.885 2.875 -2.497 1.00 90.81 100 GLY A O 1
ATOM 812 N N . PRO A 1 101 ? -13.260 4.119 -1.231 1.00 88.94 101 PRO A N 1
ATOM 813 C CA . PRO A 1 101 ? -12.629 5.390 -1.588 1.00 88.94 101 PRO A CA 1
ATOM 814 C C . PRO A 1 101 ? -11.136 5.447 -1.249 1.00 88.94 101 PRO A C 1
ATOM 816 O O . PRO A 1 101 ? -10.347 5.958 -2.043 1.00 88.94 101 PRO A O 1
ATOM 819 N N . LEU A 1 102 ? -10.731 4.910 -0.092 1.00 90.62 102 LEU A N 1
ATOM 820 C CA . LEU A 1 102 ? -9.316 4.831 0.275 1.00 90.62 102 LEU A CA 1
ATOM 821 C C . LEU A 1 102 ? -8.546 3.864 -0.633 1.00 90.62 102 LEU A C 1
ATOM 823 O O . LEU A 1 102 ? -7.405 4.163 -0.973 1.00 90.62 102 LEU A O 1
ATOM 827 N N . ALA A 1 103 ? -9.158 2.758 -1.070 1.00 93.69 103 ALA A N 1
ATOM 828 C CA . ALA A 1 103 ? -8.551 1.846 -2.038 1.00 93.69 103 ALA A CA 1
ATOM 829 C C . ALA A 1 103 ? -8.260 2.584 -3.344 1.00 93.69 103 ALA A C 1
ATOM 831 O O . ALA A 1 103 ? -7.102 2.716 -3.715 1.00 93.69 103 ALA A O 1
ATOM 832 N N . ALA A 1 104 ? -9.283 3.199 -3.942 1.00 89.81 104 ALA A N 1
ATOM 833 C CA . ALA A 1 104 ? -9.154 3.903 -5.215 1.00 89.81 104 ALA A CA 1
ATOM 834 C C . ALA A 1 104 ? -8.099 5.023 -5.175 1.00 89.81 104 ALA A C 1
ATOM 836 O O . ALA A 1 104 ? -7.282 5.145 -6.085 1.00 89.81 104 ALA A O 1
ATOM 837 N N . VAL A 1 105 ? -8.080 5.838 -4.112 1.00 87.94 105 VAL A N 1
ATOM 838 C CA . VAL A 1 105 ? -7.075 6.908 -3.970 1.00 87.94 105 VAL A CA 1
ATOM 839 C C . VAL A 1 105 ? -5.677 6.329 -3.748 1.00 87.94 105 VAL A C 1
ATOM 841 O O . VAL A 1 105 ? -4.704 6.863 -4.279 1.00 87.94 105 VAL A O 1
ATOM 844 N N . GLY A 1 106 ? -5.563 5.267 -2.951 1.00 90.94 106 GLY A N 1
ATOM 845 C CA . GLY A 1 106 ? -4.290 4.615 -2.674 1.00 90.94 106 GLY A CA 1
ATOM 846 C C . GLY A 1 106 ? -3.705 3.942 -3.910 1.00 90.94 106 GLY A C 1
ATOM 847 O O . GLY A 1 106 ? -2.544 4.190 -4.223 1.00 90.94 106 GLY A O 1
ATOM 848 N N . ASP A 1 107 ? -4.511 3.170 -4.636 1.00 93.38 107 ASP A N 1
ATOM 849 C CA . ASP A 1 107 ? -4.115 2.465 -5.857 1.00 93.38 107 ASP A CA 1
ATOM 850 C C . ASP A 1 107 ? -3.646 3.464 -6.928 1.00 93.38 107 ASP A C 1
ATOM 852 O O . ASP A 1 107 ? -2.513 3.372 -7.406 1.00 93.38 107 ASP A O 1
ATOM 856 N N . ALA A 1 108 ? -4.444 4.503 -7.205 1.00 89.25 108 ALA A N 1
ATOM 857 C CA . ALA A 1 108 ? -4.096 5.531 -8.187 1.00 89.25 108 ALA A CA 1
ATOM 858 C C . ALA A 1 108 ? -2.807 6.294 -7.827 1.00 89.25 108 ALA A C 1
ATOM 860 O O . ALA A 1 108 ? -2.001 6.656 -8.692 1.00 89.25 108 ALA A O 1
ATOM 861 N N . PHE A 1 109 ? -2.582 6.555 -6.538 1.00 88.56 109 PHE A N 1
ATOM 862 C CA . PHE A 1 109 ? -1.416 7.316 -6.106 1.00 88.56 109 PHE A CA 1
ATOM 863 C C . PHE A 1 109 ? -0.155 6.457 -5.998 1.00 88.56 109 PHE A C 1
ATOM 865 O O . PHE A 1 109 ? 0.879 6.821 -6.550 1.00 88.56 109 PHE A O 1
ATOM 872 N N . PHE A 1 110 ? -0.201 5.336 -5.283 1.00 91.81 110 PHE A N 1
ATOM 873 C CA . PHE A 1 110 ? 0.990 4.540 -4.992 1.00 91.81 110 PHE A CA 1
ATOM 874 C C . PHE A 1 110 ? 1.312 3.551 -6.103 1.00 91.81 110 PHE A C 1
ATOM 876 O O . PHE A 1 110 ? 2.458 3.514 -6.555 1.00 91.81 110 PHE A O 1
ATOM 883 N N . TRP A 1 111 ? 0.325 2.773 -6.552 1.00 92.12 111 TRP A N 1
ATOM 884 C CA . TRP A 1 111 ? 0.539 1.717 -7.541 1.00 92.12 111 TRP A CA 1
ATOM 885 C C . TRP A 1 111 ? 0.592 2.229 -8.966 1.00 92.12 111 TRP A C 1
ATOM 887 O O . TRP A 1 111 ? 1.460 1.793 -9.714 1.00 92.12 111 TRP A O 1
ATOM 897 N N . GLU A 1 112 ? -0.274 3.167 -9.332 1.00 89.19 112 GLU A N 1
ATOM 898 C CA . GLU A 1 112 ? -0.322 3.668 -10.708 1.00 89.19 112 GLU A CA 1
ATOM 899 C C . GLU A 1 112 ? 0.634 4.842 -10.947 1.00 89.19 112 GLU A C 1
ATOM 901 O O . GLU A 1 112 ? 1.110 5.024 -12.065 1.00 89.19 112 GLU A O 1
ATOM 906 N N . THR A 1 113 ? 0.935 5.640 -9.915 1.00 90.19 113 THR A N 1
ATOM 907 C CA . THR A 1 113 ? 1.732 6.867 -10.076 1.00 90.19 113 THR A CA 1
ATOM 908 C C . THR A 1 113 ? 3.121 6.757 -9.450 1.00 90.19 113 THR A C 1
ATOM 910 O O . THR A 1 113 ? 4.115 6.702 -10.166 1.00 90.19 113 THR A O 1
ATOM 913 N N . VAL A 1 114 ? 3.236 6.740 -8.118 1.00 91.25 114 VAL A N 1
ATOM 914 C CA . VAL A 1 114 ? 4.534 6.882 -7.433 1.00 91.25 114 VAL A CA 1
ATOM 915 C C . VAL A 1 114 ? 5.479 5.729 -7.764 1.00 91.25 114 VAL A C 1
ATOM 917 O O . VAL A 1 114 ? 6.621 5.977 -8.146 1.00 91.25 114 VAL A O 1
ATOM 920 N N . ARG A 1 115 ? 5.027 4.477 -7.630 1.00 91.44 115 ARG A N 1
ATOM 921 C CA . ARG A 1 115 ? 5.892 3.305 -7.813 1.00 91.44 115 ARG A CA 1
ATOM 922 C C . ARG A 1 115 ? 6.410 3.177 -9.257 1.00 91.44 115 ARG A C 1
ATOM 924 O O . ARG A 1 115 ? 7.622 3.013 -9.399 1.00 91.44 115 ARG A O 1
ATOM 931 N N . PRO A 1 116 ? 5.585 3.325 -10.314 1.00 90.69 116 PRO A N 1
ATOM 932 C CA . PRO A 1 116 ? 6.080 3.359 -11.689 1.00 90.69 116 PRO A CA 1
ATOM 933 C C . PRO A 1 116 ? 7.009 4.544 -11.964 1.00 90.69 116 PRO A C 1
ATOM 935 O O . PRO A 1 116 ? 8.040 4.352 -12.598 1.00 90.69 116 PRO A O 1
ATOM 938 N N . THR A 1 117 ? 6.710 5.743 -11.446 1.00 92.81 117 THR A N 1
ATOM 939 C CA . THR A 1 117 ? 7.582 6.923 -11.606 1.00 92.81 117 THR A CA 1
ATOM 940 C C . THR A 1 117 ? 8.960 6.701 -10.983 1.00 92.81 117 THR A C 1
ATOM 942 O O . THR A 1 117 ? 9.969 6.995 -11.618 1.00 92.81 117 THR A O 1
ATOM 945 N N . VAL A 1 118 ? 9.024 6.156 -9.763 1.00 93.06 118 VAL A N 1
ATOM 946 C CA . VAL A 1 118 ? 10.298 5.835 -9.096 1.00 93.06 118 VAL A CA 1
ATOM 947 C C . VAL A 1 118 ? 11.046 4.731 -9.848 1.00 93.06 118 VAL A C 1
ATOM 949 O O . VAL A 1 118 ? 12.260 4.826 -10.005 1.00 93.06 118 VAL A O 1
ATOM 952 N N . GLY A 1 119 ? 10.340 3.720 -10.363 1.00 92.50 119 GLY A N 1
ATOM 953 C CA . GLY A 1 119 ? 10.936 2.669 -11.192 1.00 92.50 119 GLY A CA 1
ATOM 954 C C . GLY A 1 119 ? 11.502 3.197 -12.514 1.00 92.50 119 GLY A C 1
ATOM 955 O O . GLY A 1 119 ? 12.623 2.853 -12.877 1.00 92.50 119 GLY A O 1
ATOM 956 N N . ALA A 1 120 ? 10.771 4.079 -13.200 1.00 92.06 120 ALA A N 1
ATOM 957 C CA . ALA A 1 120 ? 11.230 4.727 -14.427 1.00 92.06 120 ALA A CA 1
ATOM 958 C C . ALA A 1 120 ? 12.437 5.638 -14.167 1.00 92.06 120 ALA A C 1
ATOM 960 O O . ALA A 1 120 ? 13.392 5.611 -14.939 1.00 92.06 120 ALA A O 1
ATOM 961 N N . LEU A 1 121 ? 12.432 6.387 -13.057 1.00 93.31 121 LEU A N 1
ATOM 962 C CA . LEU A 1 121 ? 13.587 7.172 -12.622 1.00 93.31 121 LEU A CA 1
ATOM 963 C C . LEU A 1 121 ? 14.802 6.273 -12.384 1.00 93.31 121 LEU A C 1
ATOM 965 O O . LEU A 1 121 ? 15.871 6.555 -12.908 1.00 93.31 121 LEU A O 1
ATOM 969 N N . ALA A 1 122 ? 14.632 5.177 -11.639 1.00 92.25 122 ALA A N 1
ATOM 970 C CA . ALA A 1 122 ? 15.701 4.222 -11.366 1.00 92.25 122 ALA A CA 1
ATOM 971 C C . ALA A 1 122 ? 16.297 3.654 -12.660 1.00 92.25 122 ALA A C 1
ATOM 973 O O . ALA A 1 122 ? 17.511 3.706 -12.848 1.00 92.25 122 ALA A O 1
ATOM 974 N N . ALA A 1 123 ? 15.443 3.158 -13.560 1.00 89.31 123 ALA A N 1
ATOM 975 C CA . ALA A 1 123 ? 15.860 2.593 -14.837 1.00 89.31 123 ALA A CA 1
ATOM 976 C C . ALA A 1 123 ? 16.616 3.625 -15.681 1.00 89.31 123 ALA A C 1
ATOM 978 O O . ALA A 1 123 ? 17.726 3.348 -16.128 1.00 89.31 123 ALA A O 1
ATOM 979 N N . LEU A 1 124 ? 16.060 4.833 -15.832 1.00 89.12 124 LEU A N 1
ATOM 980 C CA . LEU A 1 124 ? 16.686 5.906 -16.598 1.00 89.12 124 LEU A CA 1
ATOM 981 C C . LEU A 1 124 ? 18.017 6.349 -15.989 1.00 89.12 124 LEU A C 1
ATOM 983 O O . LEU A 1 124 ? 18.962 6.587 -16.726 1.00 89.12 124 LEU A O 1
ATOM 987 N N . SER A 1 125 ? 18.115 6.455 -14.664 1.00 89.31 125 SER A N 1
ATOM 988 C CA . SER A 1 125 ? 19.342 6.874 -13.982 1.00 89.31 125 SER A CA 1
ATOM 989 C C . SER A 1 125 ? 20.454 5.833 -14.079 1.00 89.31 125 SER A C 1
ATOM 991 O O . SER A 1 125 ? 21.591 6.204 -14.348 1.00 89.31 125 SER A O 1
ATOM 993 N N . VAL A 1 126 ? 20.146 4.543 -13.895 1.00 87.56 126 VAL A N 1
ATOM 994 C CA . VAL A 1 126 ? 21.129 3.461 -14.101 1.00 87.56 126 VAL A CA 1
ATOM 995 C C . VAL A 1 126 ? 21.644 3.493 -15.533 1.00 87.56 126 VAL A C 1
ATOM 997 O O . VAL A 1 126 ? 22.849 3.433 -15.765 1.00 87.56 126 VAL A O 1
ATOM 1000 N N . TYR A 1 127 ? 20.710 3.642 -16.467 1.00 81.75 127 TYR A N 1
ATOM 1001 C CA . TYR A 1 127 ? 20.973 3.643 -17.887 1.00 81.75 127 TYR A CA 1
ATOM 1002 C C . TYR A 1 127 ? 21.806 4.872 -18.329 1.00 81.75 127 TYR A C 1
ATOM 1004 O O . TYR A 1 127 ? 22.856 4.723 -18.947 1.00 81.75 127 TYR A O 1
ATOM 1012 N N . ALA A 1 128 ? 21.392 6.090 -17.970 1.00 84.25 128 ALA A N 1
ATOM 1013 C CA . ALA A 1 128 ? 22.006 7.336 -18.436 1.00 84.25 128 ALA A CA 1
ATOM 1014 C C . ALA A 1 128 ? 23.362 7.647 -17.785 1.00 84.25 128 ALA A C 1
ATOM 1016 O O . ALA A 1 128 ? 24.174 8.353 -18.374 1.00 84.25 128 ALA A O 1
ATOM 1017 N N . LEU A 1 129 ? 23.604 7.154 -16.567 1.00 84.94 129 LEU A N 1
ATOM 1018 C CA . LEU A 1 129 ? 24.829 7.444 -15.817 1.00 84.94 129 LEU A CA 1
ATOM 1019 C C . LEU A 1 129 ? 25.905 6.357 -15.965 1.00 84.94 129 LEU A C 1
ATOM 1021 O O . LEU A 1 129 ? 26.975 6.504 -15.378 1.00 84.94 129 LEU A O 1
ATOM 1025 N N . GLY A 1 130 ? 25.634 5.263 -16.690 1.00 82.94 130 GLY A N 1
ATOM 1026 C CA . GLY A 1 130 ? 26.599 4.172 -16.887 1.00 82.94 130 GLY A CA 1
ATOM 1027 C C . GLY A 1 130 ? 27.120 3.585 -15.570 1.00 82.94 130 GLY A C 1
ATOM 1028 O O . GLY A 1 130 ? 28.315 3.332 -15.421 1.00 82.94 130 GLY A O 1
ATOM 1029 N N . LEU A 1 131 ? 26.246 3.447 -14.568 1.00 87.31 131 LEU A N 1
ATOM 1030 C CA . LEU A 1 131 ? 26.659 3.124 -13.203 1.00 87.31 131 LEU A CA 1
ATOM 1031 C C . LEU A 1 131 ? 27.240 1.709 -13.097 1.00 87.31 131 LEU A C 1
ATOM 1033 O O . LEU A 1 131 ? 26.643 0.737 -13.555 1.00 87.31 131 LEU A O 1
ATOM 1037 N N . SER A 1 132 ? 28.349 1.576 -12.364 1.00 92.00 132 SER A N 1
ATOM 1038 C CA . SER A 1 132 ? 28.842 0.266 -11.925 1.00 92.00 132 SER A CA 1
ATOM 1039 C C . SER A 1 132 ? 27.807 -0.458 -11.055 1.00 92.00 132 SER A C 1
ATOM 1041 O O . SER A 1 132 ? 26.940 0.175 -10.445 1.00 92.00 132 SER A O 1
ATOM 1043 N N . SER A 1 133 ? 27.921 -1.783 -10.917 1.00 92.06 133 SER A N 1
ATOM 1044 C CA . SER A 1 133 ? 26.987 -2.591 -10.115 1.00 92.06 133 SER A CA 1
ATOM 1045 C C . SER A 1 133 ? 26.840 -2.073 -8.679 1.00 92.06 133 SER A C 1
ATOM 1047 O O . SER A 1 133 ? 25.727 -1.952 -8.170 1.00 92.06 133 SER A O 1
ATOM 1049 N N . ALA A 1 134 ? 27.949 -1.678 -8.043 1.00 95.06 134 ALA A N 1
ATOM 1050 C CA . ALA A 1 134 ? 27.933 -1.106 -6.697 1.00 95.06 134 ALA A CA 1
ATOM 1051 C C . A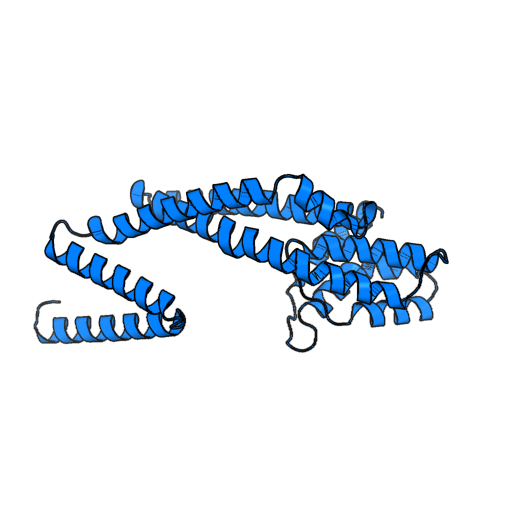LA A 1 134 ? 27.197 0.247 -6.639 1.00 95.06 134 ALA A C 1
ATOM 1053 O O . ALA A 1 134 ? 26.417 0.491 -5.718 1.00 95.06 134 ALA A O 1
ATOM 1054 N N . SER A 1 135 ? 27.415 1.127 -7.622 1.00 93.75 135 SER A N 1
ATOM 1055 C CA . SER A 1 135 ? 26.716 2.417 -7.703 1.00 93.75 135 SER A CA 1
ATOM 1056 C C . SER A 1 135 ? 25.227 2.252 -8.005 1.00 93.75 135 SER A C 1
ATOM 1058 O O . SER A 1 135 ? 24.410 2.950 -7.408 1.00 93.75 135 SER A O 1
ATOM 1060 N N . THR A 1 136 ? 24.867 1.283 -8.846 1.00 93.69 136 THR A N 1
ATOM 1061 C CA . THR A 1 136 ? 23.478 0.905 -9.126 1.00 93.69 136 THR A CA 1
ATOM 1062 C C . THR A 1 136 ? 22.767 0.433 -7.861 1.00 93.69 136 THR A C 1
ATOM 1064 O O . THR A 1 136 ? 21.703 0.954 -7.536 1.00 93.69 136 THR A O 1
ATOM 1067 N N . ILE A 1 137 ? 23.368 -0.475 -7.083 1.00 95.25 137 ILE A N 1
ATOM 1068 C CA . ILE A 1 137 ? 22.778 -0.941 -5.816 1.00 95.25 137 ILE A CA 1
ATOM 1069 C C . ILE A 1 137 ? 22.563 0.230 -4.849 1.00 95.25 137 ILE A C 1
ATOM 1071 O O . ILE A 1 137 ? 21.483 0.356 -4.274 1.00 95.25 137 ILE A O 1
ATOM 1075 N N . ARG A 1 138 ? 23.551 1.126 -4.703 1.00 95.44 138 ARG A N 1
ATOM 1076 C CA . ARG A 1 138 ? 23.420 2.321 -3.850 1.00 95.44 138 ARG A CA 1
ATOM 1077 C C . ARG A 1 138 ? 22.273 3.230 -4.288 1.00 95.44 138 ARG A C 1
ATOM 1079 O O . ARG A 1 138 ? 21.500 3.674 -3.443 1.00 95.44 138 ARG A O 1
ATOM 1086 N N . LEU A 1 139 ? 22.140 3.480 -5.591 1.00 94.50 139 LEU A N 1
ATOM 1087 C CA . LEU A 1 139 ? 21.043 4.272 -6.145 1.00 94.50 139 LEU A CA 1
ATOM 1088 C C . LEU A 1 139 ? 19.682 3.618 -5.869 1.00 94.50 139 LEU A C 1
ATOM 1090 O O . LEU A 1 139 ? 18.759 4.292 -5.415 1.00 94.50 139 LEU A O 1
ATOM 1094 N N . LEU A 1 140 ? 19.553 2.310 -6.111 1.00 94.50 140 LEU A N 1
ATOM 1095 C CA . LEU A 1 140 ? 18.305 1.580 -5.882 1.00 94.50 140 LEU A CA 1
ATOM 1096 C C . LEU A 1 140 ? 17.909 1.580 -4.401 1.00 94.50 140 LEU A C 1
ATOM 1098 O O . LEU A 1 140 ? 16.740 1.801 -4.086 1.00 94.50 140 LEU A O 1
ATOM 1102 N N . LEU A 1 141 ? 18.873 1.402 -3.493 1.00 95.75 141 LEU A N 1
ATOM 1103 C CA . LEU A 1 141 ? 18.644 1.509 -2.051 1.00 95.75 141 LEU A CA 1
ATOM 1104 C C . LEU A 1 141 ? 18.194 2.917 -1.654 1.00 95.75 141 LEU A C 1
ATOM 1106 O O . LEU A 1 141 ? 17.235 3.054 -0.898 1.00 95.75 141 LEU A O 1
ATOM 1110 N N . LEU A 1 142 ? 18.829 3.960 -2.195 1.00 95.56 142 LEU A N 1
ATOM 1111 C CA . LEU A 1 142 ? 18.429 5.344 -1.948 1.00 95.56 142 LEU A CA 1
ATOM 1112 C C . LEU A 1 142 ? 16.985 5.599 -2.400 1.00 95.56 142 LEU A C 1
ATOM 1114 O O . LEU A 1 142 ? 16.179 6.107 -1.623 1.00 95.56 142 LEU A O 1
ATOM 1118 N N . LEU A 1 143 ? 16.635 5.217 -3.630 1.00 94.75 143 LEU A N 1
ATOM 1119 C CA . LEU A 1 143 ? 15.279 5.387 -4.161 1.00 94.75 143 LEU A CA 1
ATOM 1120 C C . LEU A 1 143 ? 14.246 4.581 -3.367 1.00 94.75 143 LEU A C 1
ATOM 1122 O O . LEU A 1 143 ? 13.143 5.070 -3.116 1.00 94.75 143 LEU A O 1
ATOM 1126 N N . TRP A 1 144 ? 14.608 3.378 -2.920 1.00 94.62 144 TRP A N 1
ATOM 1127 C CA . TRP A 1 144 ? 13.763 2.569 -2.049 1.00 94.62 144 TRP A CA 1
ATOM 1128 C C . TRP A 1 144 ? 13.529 3.243 -0.691 1.00 94.62 144 TRP A C 1
ATOM 1130 O O . TRP A 1 144 ? 12.382 3.341 -0.261 1.00 94.62 144 TRP A O 1
ATOM 1140 N N . ILE A 1 145 ? 14.567 3.792 -0.052 1.00 96.00 145 ILE A N 1
ATOM 1141 C CA . ILE A 1 145 ? 14.440 4.546 1.207 1.00 96.00 145 ILE A CA 1
ATOM 1142 C C . ILE A 1 145 ? 13.539 5.775 1.014 1.00 96.00 145 ILE A C 1
ATOM 1144 O O . ILE A 1 145 ? 12.620 5.999 1.805 1.00 96.00 145 ILE A O 1
ATOM 1148 N N . LEU A 1 146 ? 13.748 6.540 -0.062 1.00 93.25 146 LEU A N 1
ATOM 1149 C CA . LEU A 1 146 ? 12.937 7.718 -0.391 1.00 93.25 146 LEU A CA 1
ATOM 1150 C C . LEU A 1 146 ? 11.469 7.371 -0.674 1.00 93.25 146 LEU A C 1
ATOM 1152 O O . LEU A 1 146 ? 10.590 8.202 -0.454 1.00 93.25 146 LEU A O 1
ATOM 1156 N N . TYR A 1 147 ? 11.194 6.152 -1.135 1.00 92.94 147 TYR A N 1
ATOM 1157 C CA . TYR A 1 147 ? 9.840 5.638 -1.304 1.00 92.94 147 TYR A CA 1
ATOM 1158 C C . TYR A 1 147 ? 9.226 5.155 0.021 1.00 92.94 147 TYR A C 1
ATOM 1160 O O . TYR A 1 147 ? 8.081 5.492 0.330 1.00 92.94 147 TYR A O 1
ATOM 1168 N N . VAL A 1 148 ? 9.971 4.385 0.819 1.00 94.94 148 VAL A N 1
ATOM 1169 C CA . VAL A 1 148 ? 9.461 3.731 2.034 1.00 94.94 148 VAL A CA 1
ATOM 1170 C C . VAL A 1 148 ? 9.248 4.719 3.178 1.00 94.94 148 VAL A C 1
ATOM 1172 O O . VAL A 1 148 ? 8.210 4.657 3.832 1.00 94.94 148 VAL A O 1
ATOM 1175 N N . LEU A 1 149 ? 10.169 5.659 3.422 1.00 95.31 149 LEU A N 1
ATOM 1176 C CA . LEU A 1 149 ? 10.063 6.563 4.577 1.00 95.31 149 LEU A CA 1
ATOM 1177 C C . LEU A 1 149 ? 8.768 7.403 4.575 1.00 95.31 149 LEU A C 1
ATOM 1179 O O . LEU A 1 149 ? 8.080 7.424 5.601 1.00 95.31 149 LEU A O 1
ATOM 1183 N N . PRO A 1 150 ? 8.357 8.048 3.462 1.00 92.19 150 PRO A N 1
ATOM 1184 C CA . PRO A 1 150 ? 7.088 8.775 3.419 1.00 92.19 150 PRO A CA 1
ATOM 1185 C C . PRO A 1 150 ? 5.869 7.860 3.565 1.00 92.19 150 PRO A C 1
ATOM 1187 O O . PRO A 1 150 ? 4.868 8.262 4.160 1.00 92.19 150 PRO A O 1
ATOM 1190 N N . VAL A 1 151 ? 5.946 6.634 3.035 1.00 93.81 151 VAL A N 1
ATOM 1191 C CA . VAL A 1 151 ? 4.886 5.625 3.159 1.00 93.81 151 VAL A CA 1
ATOM 1192 C C . VAL A 1 151 ? 4.708 5.204 4.616 1.00 93.81 151 VAL A C 1
ATOM 1194 O O . VAL A 1 151 ? 3.579 5.163 5.103 1.00 93.81 151 VAL A O 1
ATOM 1197 N N . GLU A 1 152 ? 5.794 4.944 5.339 1.00 96.19 152 GLU A N 1
ATOM 1198 C CA . GLU A 1 152 ? 5.722 4.555 6.748 1.00 96.19 152 GLU A CA 1
ATOM 1199 C C . GLU A 1 152 ? 5.275 5.706 7.644 1.00 96.19 152 GLU A C 1
ATOM 1201 O O . GLU A 1 152 ? 4.424 5.521 8.519 1.00 96.19 152 GLU A O 1
ATOM 1206 N N . TRP A 1 153 ? 5.738 6.926 7.360 1.00 95.06 153 TRP A N 1
ATOM 1207 C CA . TRP A 1 153 ? 5.208 8.121 8.008 1.00 95.06 153 TRP A CA 1
ATOM 1208 C C . TRP A 1 153 ? 3.695 8.246 7.796 1.00 95.06 153 TRP A C 1
ATOM 1210 O O . TRP A 1 153 ? 2.947 8.468 8.750 1.00 95.06 153 TRP A O 1
ATOM 1220 N N . LEU A 1 154 ? 3.218 8.042 6.566 1.00 93.19 154 LEU A N 1
ATOM 1221 C CA . LEU A 1 154 ? 1.797 8.088 6.239 1.00 93.19 154 LEU A CA 1
ATOM 1222 C C . LEU A 1 154 ? 1.002 6.991 6.947 1.00 93.19 154 LEU A C 1
ATOM 1224 O O . LEU A 1 154 ? -0.092 7.265 7.430 1.00 93.19 154 LEU A O 1
ATOM 1228 N N . ARG A 1 155 ? 1.533 5.770 7.049 1.00 95.50 155 ARG A N 1
ATOM 1229 C CA . ARG A 1 155 ? 0.890 4.671 7.784 1.00 95.50 155 ARG A CA 1
ATOM 1230 C C . ARG A 1 155 ? 0.773 5.008 9.273 1.00 95.50 155 ARG A C 1
ATOM 1232 O O . ARG A 1 155 ? -0.298 4.848 9.862 1.00 95.50 155 ARG A O 1
ATOM 1239 N N . TRP A 1 156 ? 1.842 5.542 9.865 1.00 96.31 156 TRP A N 1
ATOM 1240 C CA . TRP A 1 156 ? 1.885 5.947 11.272 1.00 96.31 156 TRP A CA 1
ATOM 1241 C C . TRP A 1 156 ? 0.925 7.099 11.583 1.00 96.31 156 TRP A C 1
ATOM 1243 O O . TRP A 1 156 ? 0.217 7.084 12.597 1.00 96.31 156 TRP A O 1
ATOM 1253 N N . GLN A 1 157 ? 0.904 8.116 10.722 1.00 93.44 157 GLN A N 1
ATOM 1254 C CA . GLN A 1 157 ? 0.022 9.267 10.870 1.00 93.44 157 GLN A CA 1
ATOM 1255 C C . GLN A 1 157 ? -1.423 8.917 10.531 1.00 93.44 157 GLN A C 1
ATOM 1257 O O . GLN A 1 157 ? -2.324 9.330 11.251 1.00 93.44 157 GLN A O 1
ATOM 1262 N N . GLY A 1 158 ? -1.646 8.093 9.510 1.00 93.56 158 GLY A N 1
ATOM 1263 C CA . GLY A 1 158 ? -2.962 7.630 9.085 1.00 93.56 158 GLY A CA 1
ATOM 1264 C C . GLY A 1 158 ? -3.716 6.925 10.206 1.00 93.56 158 GLY A C 1
ATOM 1265 O O . GLY A 1 158 ? -4.896 7.201 10.405 1.00 93.56 158 GLY A O 1
ATOM 1266 N N . LEU A 1 159 ? -3.024 6.109 11.010 1.00 95.75 159 LEU A N 1
ATOM 1267 C CA . LEU A 1 159 ? -3.604 5.506 12.212 1.00 95.75 159 LEU A CA 1
ATOM 1268 C C . LEU A 1 159 ? -4.135 6.564 13.194 1.00 95.75 159 LEU A C 1
ATOM 1270 O O . LEU A 1 159 ? -5.258 6.457 13.681 1.00 95.75 159 LEU A O 1
ATOM 1274 N N . SER A 1 160 ? -3.355 7.617 13.450 1.00 93.69 160 SER A N 1
ATOM 1275 C CA . SER A 1 160 ? -3.783 8.734 14.303 1.00 93.69 160 SER A CA 1
ATOM 1276 C C . SER A 1 160 ? -4.880 9.581 13.664 1.00 93.69 160 SER A C 1
ATOM 1278 O O . SER A 1 160 ? -5.806 9.985 14.358 1.00 93.69 160 SER A O 1
ATOM 1280 N N . TRP A 1 161 ? -4.810 9.851 12.361 1.00 92.56 161 TRP A N 1
ATOM 1281 C CA . TRP A 1 161 ? -5.821 10.643 11.666 1.00 92.56 161 TRP A CA 1
ATOM 1282 C C . TRP A 1 161 ? -7.173 9.944 11.678 1.00 92.56 161 TRP A C 1
ATOM 1284 O O . TRP A 1 161 ? -8.160 10.597 11.997 1.00 92.56 161 TRP A O 1
ATOM 1294 N N . GLY A 1 162 ? -7.207 8.634 11.416 1.00 93.00 162 GLY A N 1
ATOM 1295 C CA . GLY A 1 162 ? -8.424 7.835 11.534 1.00 93.00 162 GLY A CA 1
ATOM 1296 C C . GLY A 1 162 ? -8.974 7.833 12.960 1.00 93.00 162 GLY A C 1
ATOM 1297 O O . GLY A 1 162 ? -10.162 8.060 13.159 1.00 93.00 162 GLY A O 1
ATOM 1298 N N . TYR A 1 163 ? -8.107 7.659 13.962 1.00 93.62 163 TYR A N 1
ATOM 1299 C CA . TYR A 1 163 ? -8.522 7.678 15.368 1.00 93.62 163 TYR A CA 1
ATOM 1300 C C . TYR A 1 163 ? -9.116 9.027 15.812 1.00 93.62 163 TYR A C 1
ATOM 1302 O O . TYR A 1 163 ? -10.085 9.052 16.563 1.00 93.62 163 TYR A O 1
ATOM 1310 N N . LEU A 1 164 ? -8.546 10.147 15.350 1.00 90.69 164 LEU A N 1
ATOM 1311 C CA . LEU A 1 164 ? -8.952 11.494 15.769 1.00 90.69 164 LEU A CA 1
ATOM 1312 C C . LEU A 1 164 ? -10.122 12.069 14.958 1.00 90.69 164 LEU A C 1
ATOM 1314 O O . LEU A 1 164 ? -10.973 12.740 15.528 1.00 90.69 164 LEU A O 1
ATOM 1318 N N . HIS A 1 165 ? -10.158 11.835 13.644 1.00 85.56 165 HIS A N 1
ATOM 1319 C CA . HIS A 1 165 ? -11.091 12.509 12.727 1.00 85.56 165 HIS A CA 1
ATOM 1320 C C . HIS A 1 165 ? -12.207 11.590 12.216 1.00 85.56 165 HIS A C 1
ATOM 1322 O O . HIS A 1 165 ? -13.081 12.039 11.476 1.00 85.56 165 HIS A O 1
ATOM 1328 N N . GLY A 1 166 ? -12.186 10.298 12.561 1.00 82.94 166 GLY A N 1
ATOM 1329 C CA . GLY A 1 166 ? -13.221 9.361 12.137 1.00 82.94 166 GLY A CA 1
ATOM 1330 C C . GLY A 1 166 ? -13.381 9.322 10.611 1.00 82.94 166 GLY A C 1
ATOM 1331 O O . GLY A 1 166 ? -12.410 9.211 9.859 1.00 82.94 166 GLY A O 1
ATOM 1332 N N . PHE A 1 167 ? -14.627 9.437 10.149 1.00 73.38 167 PHE A N 1
ATOM 1333 C CA . PHE A 1 167 ? -14.986 9.370 8.728 1.00 73.38 167 PHE A CA 1
ATOM 1334 C C . PHE A 1 167 ? -14.537 10.603 7.917 1.00 73.38 167 PHE A C 1
ATOM 1336 O O . PHE A 1 167 ? -14.302 10.497 6.710 1.00 73.38 167 PHE A O 1
ATOM 1343 N N . ASP A 1 168 ? -14.340 11.759 8.561 1.00 80.94 168 ASP A N 1
ATOM 1344 C CA . ASP A 1 168 ? -13.923 12.995 7.882 1.00 80.94 168 ASP A CA 1
ATOM 1345 C C . ASP A 1 168 ? -12.463 12.960 7.402 1.00 80.94 168 ASP A C 1
ATOM 1347 O O . ASP A 1 168 ? -12.040 13.812 6.620 1.00 80.94 168 ASP A O 1
ATOM 1351 N N . VAL A 1 169 ? -11.696 11.924 7.756 1.00 76.38 169 VAL A N 1
ATOM 1352 C CA . VAL A 1 169 ? -10.327 11.718 7.257 1.00 76.38 169 VAL A CA 1
ATOM 1353 C C . VAL A 1 169 ? -10.242 11.686 5.724 1.00 76.38 169 VAL A C 1
ATOM 1355 O O . VAL A 1 169 ? -9.237 12.104 5.151 1.00 76.38 169 VAL A O 1
ATOM 1358 N N . VAL A 1 170 ? -11.306 11.258 5.032 1.00 73.25 170 VAL A N 1
ATOM 1359 C CA . VAL A 1 170 ? -11.360 11.287 3.560 1.00 73.25 170 VAL A CA 1
ATOM 1360 C C . VAL A 1 170 ? -11.349 12.728 3.036 1.00 73.25 170 VAL A C 1
ATOM 1362 O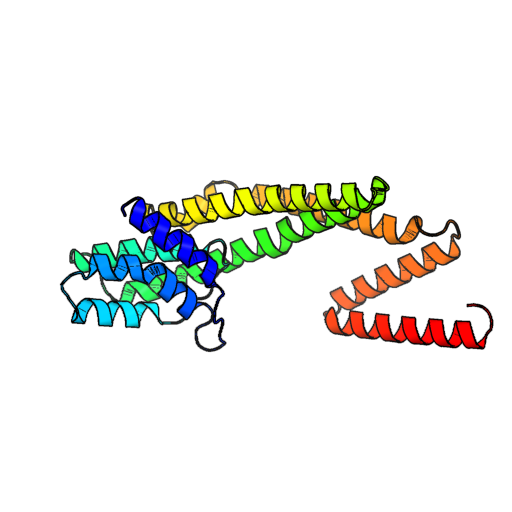 O . VAL A 1 170 ? -10.702 13.002 2.023 1.00 73.25 170 VAL A O 1
ATOM 1365 N N . LYS A 1 171 ? -12.014 13.664 3.728 1.00 74.94 171 LYS A N 1
ATOM 1366 C CA . LYS A 1 171 ? -11.970 15.097 3.398 1.00 74.94 171 LYS A CA 1
ATOM 1367 C C . LYS A 1 171 ? -10.587 15.672 3.687 1.00 74.94 171 LYS A C 1
ATOM 1369 O O . LYS A 1 171 ? -10.006 16.289 2.800 1.00 74.94 171 LYS A O 1
ATOM 1374 N N . VAL A 1 172 ? -9.999 15.334 4.838 1.00 72.50 172 VAL A N 1
ATOM 1375 C CA . VAL A 1 172 ? -8.632 15.752 5.209 1.00 72.50 172 VAL A CA 1
ATOM 1376 C C . VAL A 1 172 ? -7.603 15.323 4.153 1.00 72.50 172 VAL A C 1
ATOM 1378 O O . VAL A 1 172 ? -6.718 16.098 3.783 1.00 72.50 172 VAL A O 1
ATOM 1381 N N . LEU A 1 173 ? -7.713 14.102 3.615 1.00 72.12 173 LEU A N 1
ATOM 1382 C CA . LEU A 1 173 ? -6.840 13.635 2.532 1.00 72.12 173 LEU A CA 1
ATOM 1383 C C . LEU A 1 173 ? -7.047 14.422 1.228 1.00 72.12 173 LEU A C 1
ATOM 1385 O O . LEU A 1 173 ? -6.070 14.716 0.533 1.00 72.12 173 LEU A O 1
ATOM 1389 N N . LYS A 1 174 ? -8.292 14.789 0.896 1.00 71.25 174 LYS A N 1
ATOM 1390 C CA . LYS A 1 174 ? -8.610 15.604 -0.289 1.00 71.25 174 LYS A CA 1
ATOM 1391 C C . LYS A 1 174 ? -8.071 17.033 -0.164 1.00 71.25 174 LYS A C 1
ATOM 1393 O O . LYS A 1 174 ? -7.413 17.511 -1.089 1.00 71.25 174 LYS A O 1
ATOM 1398 N N . GLU A 1 175 ? -8.292 17.681 0.975 1.00 69.62 175 GLU A N 1
ATOM 1399 C CA . GLU A 1 175 ? -7.919 19.080 1.240 1.00 69.62 175 GLU A CA 1
ATOM 1400 C C . GLU A 1 175 ? -6.405 19.304 1.237 1.00 69.62 175 GLU A C 1
ATOM 1402 O O . GLU A 1 175 ? -5.924 20.348 0.803 1.00 69.62 175 GLU A O 1
ATOM 1407 N N . ARG A 1 176 ? -5.615 18.285 1.593 1.00 70.62 176 ARG A N 1
ATOM 1408 C CA . ARG A 1 176 ? -4.144 18.348 1.547 1.00 70.62 176 ARG A CA 1
ATOM 1409 C C . ARG A 1 176 ? -3.557 18.372 0.127 1.00 70.62 176 ARG A C 1
ATOM 1411 O O . ARG A 1 176 ? -2.346 18.221 -0.039 1.00 70.62 176 ARG A O 1
ATOM 1418 N N . GLY A 1 177 ? -4.362 18.532 -0.924 1.00 70.06 177 GLY A N 1
ATOM 1419 C CA . GLY A 1 177 ? -3.873 18.702 -2.297 1.00 70.06 177 GLY A CA 1
ATOM 1420 C C . GLY A 1 177 ? -3.218 17.446 -2.881 1.00 70.06 177 GLY A C 1
ATOM 1421 O O . GLY A 1 177 ? -2.338 17.543 -3.741 1.00 70.06 177 GLY A O 1
ATOM 1422 N N . PHE A 1 178 ? -3.625 16.262 -2.411 1.00 69.94 178 PHE A N 1
ATOM 1423 C CA . PHE A 1 178 ? -3.098 14.969 -2.863 1.00 69.94 178 PHE A CA 1
ATOM 1424 C C . PHE A 1 178 ? -3.284 14.786 -4.378 1.00 69.94 178 PHE A C 1
ATOM 1426 O O . PHE A 1 178 ? -2.355 14.398 -5.079 1.00 69.94 178 PHE A O 1
ATOM 1433 N N . GLN A 1 179 ? -4.436 15.213 -4.903 1.00 73.38 179 GLN A N 1
ATOM 1434 C CA . GLN A 1 179 ? -4.775 15.173 -6.331 1.00 73.38 179 GLN A CA 1
ATOM 1435 C C . GLN A 1 179 ? -3.824 16.014 -7.199 1.00 73.38 179 GLN A C 1
ATOM 1437 O O . GLN A 1 179 ? -3.339 15.556 -8.234 1.00 73.38 179 GLN A O 1
ATOM 1442 N N . LYS A 1 180 ? -3.490 17.238 -6.761 1.00 81.44 180 LYS A N 1
ATOM 1443 C CA . LYS A 1 180 ? -2.564 18.122 -7.492 1.00 81.44 180 LYS A CA 1
ATOM 1444 C C . LYS A 1 180 ? -1.153 17.532 -7.540 1.00 81.44 180 LYS A C 1
ATOM 1446 O O . LYS A 1 180 ? -0.500 17.588 -8.581 1.00 81.44 180 LYS A O 1
ATOM 1451 N N . ARG A 1 181 ? -0.694 16.947 -6.428 1.00 79.94 181 ARG A N 1
ATOM 1452 C CA . ARG A 1 181 ? 0.604 16.258 -6.343 1.00 79.94 181 ARG A CA 1
ATOM 1453 C C . ARG A 1 181 ? 0.635 15.001 -7.211 1.00 79.94 181 ARG A C 1
ATOM 1455 O O . ARG A 1 181 ? 1.577 14.837 -7.978 1.00 79.94 181 ARG A O 1
ATOM 1462 N N . MET A 1 182 ? -0.421 14.191 -7.166 1.00 79.75 182 MET A N 1
ATOM 1463 C CA . MET A 1 182 ? -0.590 13.009 -8.014 1.00 79.75 182 MET A CA 1
ATOM 1464 C C . MET A 1 182 ? -0.497 13.364 -9.499 1.00 79.75 182 MET A C 1
ATOM 1466 O O . MET A 1 182 ? 0.279 12.753 -10.223 1.00 79.75 182 MET A O 1
ATOM 1470 N N . LYS A 1 183 ? -1.210 14.409 -9.948 1.00 84.12 183 LYS A N 1
ATOM 1471 C CA . LYS A 1 183 ? -1.172 14.848 -11.352 1.00 84.12 183 LYS A CA 1
ATOM 1472 C C . LYS A 1 183 ? 0.246 15.217 -11.798 1.00 84.12 183 LYS A C 1
ATOM 1474 O O . LYS A 1 183 ? 0.671 14.780 -12.861 1.00 84.12 183 LYS A O 1
ATOM 1479 N N . ARG A 1 184 ? 0.989 15.972 -10.978 1.00 87.56 184 ARG A N 1
ATOM 1480 C CA . ARG A 1 184 ? 2.387 16.344 -11.269 1.00 87.56 184 ARG A CA 1
ATOM 1481 C C . ARG A 1 184 ? 3.303 15.122 -11.348 1.00 87.56 184 ARG A C 1
ATOM 1483 O O . ARG A 1 184 ? 4.063 15.002 -12.302 1.00 87.56 184 ARG A O 1
ATOM 1490 N N . LEU A 1 185 ? 3.200 14.211 -10.379 1.00 87.06 185 LEU A N 1
ATOM 1491 C CA . LEU A 1 185 ? 3.993 12.978 -10.351 1.00 87.06 185 LEU A CA 1
ATOM 1492 C C . LEU A 1 185 ? 3.673 12.054 -11.527 1.00 87.06 185 LEU A C 1
ATOM 1494 O O . LEU A 1 185 ? 4.580 11.418 -12.054 1.00 87.06 185 LEU A O 1
ATOM 1498 N N . ARG A 1 186 ? 2.412 12.015 -11.968 1.00 85.50 186 ARG A N 1
ATOM 1499 C CA . ARG A 1 186 ? 1.992 11.245 -13.141 1.00 85.50 186 ARG A CA 1
ATOM 1500 C C . ARG A 1 186 ? 2.576 11.825 -14.423 1.00 85.50 186 ARG A C 1
ATOM 1502 O O . ARG A 1 186 ? 3.099 11.077 -15.237 1.00 85.50 186 ARG A O 1
ATOM 1509 N N . THR A 1 187 ? 2.535 13.148 -14.593 1.00 89.69 187 THR A N 1
ATOM 1510 C CA . THR A 1 187 ? 3.182 13.815 -15.734 1.00 89.69 187 THR A CA 1
ATOM 1511 C C . THR A 1 187 ? 4.687 13.558 -15.756 1.00 89.69 187 THR A C 1
ATOM 1513 O O . THR A 1 187 ? 5.217 13.195 -16.802 1.00 89.69 187 THR A O 1
ATOM 1516 N N . LEU A 1 188 ? 5.358 13.669 -14.606 1.00 91.50 188 LEU A N 1
ATOM 1517 C CA . LEU A 1 188 ? 6.780 13.342 -14.487 1.00 91.50 188 LEU A CA 1
ATOM 1518 C C . LEU A 1 188 ? 7.058 11.869 -14.823 1.00 91.50 188 LEU A C 1
ATOM 1520 O O . LEU A 1 188 ? 7.986 11.580 -15.567 1.00 91.50 188 LEU A O 1
ATOM 1524 N N . GLY A 1 189 ? 6.237 10.945 -14.320 1.00 88.94 189 GLY A N 1
ATOM 1525 C CA . GLY A 1 189 ? 6.360 9.515 -14.608 1.00 88.94 189 GLY A CA 1
ATOM 1526 C C . GLY A 1 189 ? 6.248 9.194 -16.092 1.00 88.94 189 GLY A C 1
ATOM 1527 O O . GLY A 1 189 ? 7.084 8.470 -16.621 1.00 88.94 189 GLY A O 1
ATOM 1528 N N . MET A 1 190 ? 5.263 9.781 -16.779 1.00 88.38 190 MET A N 1
ATOM 1529 C CA . MET A 1 190 ? 5.109 9.624 -18.230 1.00 88.38 190 MET A CA 1
ATOM 1530 C C . MET A 1 190 ? 6.327 10.157 -18.992 1.00 88.38 190 MET A C 1
ATOM 1532 O O . MET A 1 190 ? 6.787 9.510 -19.928 1.00 88.38 190 MET A O 1
ATOM 1536 N N . PHE A 1 191 ? 6.878 11.300 -18.571 1.00 91.88 191 PHE A N 1
ATOM 1537 C CA . PHE A 1 191 ? 8.090 11.858 -19.171 1.00 91.88 191 PHE A CA 1
ATOM 1538 C C . PHE A 1 191 ? 9.302 10.931 -18.987 1.00 91.88 191 PHE A C 1
ATOM 1540 O O . PHE A 1 191 ? 9.988 10.614 -19.957 1.00 91.88 191 PHE A O 1
ATOM 1547 N N . LEU A 1 192 ? 9.529 10.436 -17.766 1.00 92.31 192 LEU A N 1
ATOM 1548 C CA . LEU A 1 192 ? 10.621 9.503 -17.467 1.00 92.31 192 LEU A CA 1
ATOM 1549 C C . LEU A 1 192 ? 10.482 8.191 -18.244 1.00 92.31 192 LEU A C 1
ATOM 1551 O O . LEU A 1 192 ? 11.464 7.701 -18.791 1.00 92.31 192 LEU A O 1
ATOM 1555 N N . LEU A 1 193 ? 9.267 7.644 -18.339 1.00 88.38 193 LEU A N 1
ATOM 1556 C CA . LEU A 1 193 ? 8.995 6.430 -19.107 1.00 88.38 193 LEU A CA 1
ATOM 1557 C C . LEU A 1 193 ? 9.245 6.634 -20.609 1.00 88.38 193 LEU A C 1
ATOM 1559 O O . LEU A 1 193 ? 9.787 5.746 -21.267 1.00 88.38 193 LEU A O 1
ATOM 1563 N N . GLY A 1 194 ? 8.908 7.813 -21.141 1.00 87.69 194 GLY A N 1
ATOM 1564 C CA . GLY A 1 194 ? 9.287 8.215 -22.495 1.00 87.69 194 GLY A CA 1
ATOM 1565 C C . GLY A 1 194 ? 10.805 8.210 -22.680 1.00 87.69 194 GLY A C 1
ATOM 1566 O O . GLY A 1 194 ? 11.298 7.609 -23.630 1.00 87.69 194 GLY A O 1
ATOM 1567 N N . GLY A 1 195 ? 11.548 8.777 -21.724 1.00 88.50 195 GLY A N 1
ATOM 1568 C CA . GLY A 1 195 ? 13.014 8.743 -21.710 1.00 88.50 195 GLY A CA 1
ATOM 1569 C C . GLY A 1 195 ? 13.588 7.322 -21.699 1.00 88.50 195 GLY A C 1
ATOM 1570 O O . GLY A 1 195 ? 14.468 7.013 -22.497 1.00 88.50 195 GLY A O 1
ATOM 1571 N N . VAL A 1 196 ? 13.045 6.429 -20.864 1.00 87.31 196 VAL A N 1
ATOM 1572 C CA . VAL A 1 196 ? 13.428 5.003 -20.845 1.00 87.31 196 VAL A CA 1
ATOM 1573 C C . VAL A 1 196 ? 13.141 4.334 -22.192 1.00 87.31 196 VAL A C 1
ATOM 1575 O O . VAL A 1 196 ? 13.962 3.564 -22.681 1.00 87.31 196 VAL A O 1
ATOM 1578 N N . THR A 1 197 ? 12.004 4.647 -22.817 1.00 86.19 197 THR A N 1
ATOM 1579 C CA . THR A 1 197 ? 11.616 4.082 -24.120 1.00 86.19 197 THR A CA 1
ATOM 1580 C C . THR A 1 197 ? 12.558 4.541 -25.232 1.00 86.19 197 THR A C 1
ATOM 1582 O O . THR A 1 197 ? 13.017 3.722 -26.024 1.00 86.19 197 THR A O 1
ATOM 1585 N N . VAL A 1 198 ? 12.896 5.833 -25.271 1.00 84.62 198 VAL A N 1
ATOM 1586 C CA . VAL A 1 198 ? 13.900 6.369 -26.205 1.00 84.62 198 VAL A CA 1
ATOM 1587 C C . VAL A 1 198 ? 15.246 5.696 -25.969 1.00 84.62 198 VAL A C 1
ATOM 1589 O O . VAL A 1 198 ? 15.886 5.266 -26.927 1.00 84.62 198 VAL A O 1
ATOM 1592 N N . GLY A 1 199 ? 15.641 5.535 -24.703 1.00 82.00 199 GLY A N 1
ATOM 1593 C CA . GLY A 1 199 ? 16.890 4.868 -24.369 1.00 82.00 199 GLY A CA 1
ATOM 1594 C C . GLY A 1 199 ? 16.944 3.415 -24.836 1.00 82.00 199 GLY A C 1
ATOM 1595 O O . GLY A 1 199 ? 17.933 2.998 -25.433 1.00 82.00 199 GLY A O 1
ATOM 1596 N N . PHE A 1 200 ? 15.845 2.675 -24.671 1.00 80.06 200 PHE A N 1
ATOM 1597 C CA . PHE A 1 200 ? 15.702 1.319 -25.199 1.00 80.06 200 PHE A CA 1
ATOM 1598 C C . PHE A 1 200 ? 15.847 1.258 -26.728 1.00 80.06 200 PHE A C 1
ATOM 1600 O O . PHE A 1 200 ? 16.493 0.349 -27.248 1.00 80.06 200 PHE A O 1
ATOM 1607 N N . VAL A 1 201 ? 15.266 2.216 -27.459 1.00 82.31 201 VAL A N 1
ATOM 1608 C CA . VAL A 1 201 ? 15.336 2.245 -28.927 1.00 82.31 201 VAL A CA 1
ATOM 1609 C C . VAL A 1 201 ? 16.749 2.577 -29.407 1.00 82.31 201 VAL A C 1
ATOM 1611 O O . VAL A 1 201 ? 17.296 1.844 -30.234 1.00 82.31 201 VAL A O 1
ATOM 1614 N N . MET A 1 202 ? 17.332 3.660 -28.887 1.00 75.19 202 MET A N 1
ATOM 1615 C CA . MET A 1 202 ? 18.472 4.321 -29.524 1.00 75.19 202 MET A CA 1
ATOM 1616 C C . MET A 1 202 ? 19.838 3.806 -29.079 1.00 75.19 202 MET A C 1
ATOM 1618 O O . MET A 1 202 ? 20.779 3.846 -29.857 1.00 75.19 202 MET A O 1
ATOM 1622 N N . LEU A 1 203 ? 19.989 3.331 -27.845 1.00 64.19 203 LEU A N 1
ATOM 1623 C CA . LEU A 1 203 ? 21.323 3.381 -27.243 1.00 64.19 203 LEU A CA 1
ATOM 1624 C C . LEU A 1 203 ? 22.144 2.091 -27.271 1.00 64.19 203 LEU A C 1
ATOM 1626 O O . LEU A 1 203 ? 23.298 2.087 -26.856 1.00 64.19 203 LEU A O 1
ATOM 1630 N N . TYR A 1 204 ? 21.576 1.001 -27.773 1.00 63.22 204 TYR A N 1
ATOM 1631 C CA . TYR A 1 204 ? 22.308 -0.262 -27.889 1.00 63.22 204 TYR A CA 1
ATOM 1632 C C . TYR A 1 204 ? 23.019 -0.446 -29.233 1.00 63.22 204 TYR A C 1
ATOM 1634 O O . TYR A 1 204 ? 23.784 -1.393 -29.369 1.00 63.22 204 TYR A O 1
ATOM 1642 N N . ASP A 1 205 ? 22.711 0.364 -30.250 1.00 68.38 205 ASP A N 1
ATOM 1643 C CA . ASP A 1 205 ? 23.261 0.186 -31.599 1.00 68.38 205 ASP A CA 1
ATOM 1644 C C . ASP A 1 205 ? 23.042 1.444 -32.442 1.00 68.38 205 ASP A C 1
ATOM 1646 O O . ASP A 1 205 ? 21.936 1.960 -32.396 1.00 68.38 205 ASP A O 1
ATOM 1650 N N . ASP A 1 206 ? 24.016 1.901 -33.232 1.00 75.44 206 ASP A N 1
ATOM 1651 C CA . ASP A 1 206 ? 23.885 3.111 -34.068 1.00 75.44 206 ASP A CA 1
ATOM 1652 C C . ASP A 1 206 ? 23.183 2.859 -35.418 1.00 75.44 206 ASP A C 1
ATOM 1654 O O . ASP A 1 206 ? 22.946 3.777 -36.210 1.00 75.44 206 ASP A O 1
ATOM 1658 N N . ARG A 1 207 ? 22.827 1.605 -35.723 1.00 84.69 207 ARG A N 1
ATOM 1659 C CA . ARG A 1 207 ? 22.152 1.253 -36.975 1.00 84.69 207 ARG A CA 1
ATOM 1660 C C . ARG A 1 207 ? 20.688 1.685 -36.940 1.00 84.69 207 ARG A C 1
ATOM 1662 O O . ARG A 1 207 ? 19.858 1.068 -36.270 1.00 84.69 207 ARG A O 1
ATOM 1669 N N . ILE A 1 208 ? 20.349 2.652 -37.797 1.00 84.19 208 ILE A N 1
ATOM 1670 C CA . ILE A 1 208 ? 18.980 3.162 -38.016 1.00 84.19 208 ILE A CA 1
ATOM 1671 C C . ILE A 1 208 ? 17.962 2.028 -38.209 1.00 84.19 208 ILE A C 1
ATOM 1673 O O . ILE A 1 208 ? 16.864 2.078 -37.661 1.00 84.19 208 ILE A O 1
ATOM 1677 N N . PHE A 1 209 ? 18.333 0.971 -38.936 1.00 83.06 209 PHE A N 1
ATOM 1678 C CA . PHE A 1 209 ? 17.470 -0.195 -39.129 1.00 83.06 209 PHE A CA 1
ATOM 1679 C C . PHE A 1 209 ? 17.021 -0.829 -37.799 1.00 83.06 209 PHE A C 1
ATOM 1681 O O . PHE A 1 209 ? 15.839 -1.119 -37.613 1.00 83.06 209 PHE A O 1
ATOM 1688 N N . LEU A 1 210 ? 17.936 -0.998 -36.840 1.00 81.94 210 LEU A N 1
ATOM 1689 C CA . LEU A 1 210 ? 17.617 -1.579 -35.536 1.00 81.94 210 LEU A CA 1
ATOM 1690 C C . LEU A 1 210 ? 16.786 -0.631 -34.670 1.00 81.94 210 LEU A C 1
ATOM 1692 O O . LEU A 1 210 ? 15.930 -1.102 -33.917 1.00 81.94 210 LEU A O 1
ATOM 1696 N N . TRP A 1 211 ? 16.961 0.684 -34.814 1.00 85.44 211 TRP A N 1
ATOM 1697 C CA . TRP A 1 211 ? 16.066 1.661 -34.189 1.00 85.44 211 TRP A CA 1
ATOM 1698 C C . TRP A 1 211 ? 14.638 1.515 -34.704 1.00 85.44 211 TRP A C 1
ATOM 1700 O O . TRP A 1 211 ? 13.712 1.431 -33.897 1.00 85.44 211 TRP A O 1
ATOM 1710 N N . CYS A 1 212 ? 14.450 1.411 -36.024 1.00 85.94 212 CYS A N 1
ATOM 1711 C CA . CYS A 1 212 ? 13.134 1.196 -36.626 1.00 85.94 212 CYS A CA 1
ATOM 1712 C C . CYS A 1 212 ? 12.479 -0.093 -36.111 1.00 85.94 212 CYS A C 1
ATOM 1714 O O . CYS A 1 212 ? 11.312 -0.069 -35.719 1.00 85.94 212 CYS A O 1
ATOM 1716 N N . CYS A 1 213 ? 13.234 -1.194 -36.028 1.00 85.31 213 CYS A N 1
ATOM 1717 C CA . CYS A 1 213 ? 12.739 -2.458 -35.480 1.00 85.31 213 CYS A CA 1
ATOM 1718 C C . CYS A 1 213 ? 12.308 -2.325 -34.009 1.00 85.31 213 CYS A C 1
ATOM 1720 O O . CYS A 1 213 ? 11.195 -2.716 -33.654 1.00 85.31 213 CYS A O 1
ATOM 1722 N N . ARG A 1 214 ? 13.148 -1.735 -33.146 1.00 86.00 214 ARG A N 1
ATOM 1723 C CA . ARG A 1 214 ? 12.838 -1.558 -31.713 1.00 86.00 214 ARG A CA 1
ATOM 1724 C C . ARG A 1 214 ? 11.663 -0.607 -31.487 1.00 86.00 214 ARG A C 1
ATOM 1726 O O . ARG A 1 214 ? 10.810 -0.890 -30.647 1.00 86.00 214 ARG A O 1
ATOM 1733 N N . ALA A 1 215 ? 11.584 0.480 -32.253 1.00 87.31 215 ALA A N 1
ATOM 1734 C CA . ALA A 1 215 ? 10.452 1.401 -32.221 1.00 87.31 215 ALA A CA 1
ATOM 1735 C C . ALA A 1 215 ? 9.153 0.712 -32.672 1.00 87.31 215 ALA A C 1
ATOM 1737 O O . ALA A 1 215 ? 8.114 0.892 -32.037 1.00 87.31 215 ALA A O 1
ATOM 1738 N N . GLY A 1 216 ? 9.221 -0.132 -33.708 1.00 88.94 216 GLY A N 1
ATOM 1739 C CA . GLY A 1 216 ? 8.101 -0.958 -34.162 1.00 88.94 216 GLY A CA 1
ATOM 1740 C C . GLY A 1 216 ? 7.603 -1.920 -33.081 1.00 88.94 216 GLY A C 1
ATOM 1741 O O . GLY A 1 216 ? 6.401 -1.983 -32.828 1.00 88.94 216 GLY A O 1
ATOM 1742 N N . ILE A 1 217 ? 8.515 -2.604 -32.379 1.00 87.56 217 ILE A N 1
ATOM 1743 C CA . ILE A 1 217 ? 8.174 -3.484 -31.247 1.00 87.56 217 ILE A CA 1
ATOM 1744 C C . ILE A 1 217 ? 7.504 -2.686 -30.122 1.00 87.56 217 ILE A C 1
ATOM 1746 O O . ILE A 1 217 ? 6.435 -3.073 -29.651 1.00 87.56 217 ILE A O 1
ATOM 1750 N N . ALA A 1 218 ? 8.086 -1.555 -29.711 1.00 87.56 218 ALA A N 1
ATOM 1751 C CA . ALA A 1 218 ? 7.508 -0.707 -28.669 1.00 87.56 218 ALA A CA 1
ATOM 1752 C C . ALA A 1 218 ? 6.100 -0.211 -29.054 1.00 87.56 218 ALA A C 1
ATOM 1754 O O . ALA A 1 218 ? 5.169 -0.300 -28.252 1.00 87.56 218 ALA A O 1
ATOM 1755 N N . GLY A 1 219 ? 5.920 0.239 -30.301 1.00 89.38 219 GLY A N 1
ATOM 1756 C CA . GLY A 1 219 ? 4.624 0.648 -30.841 1.00 89.38 219 GLY A CA 1
ATOM 1757 C C . GLY A 1 219 ? 3.600 -0.488 -30.848 1.00 89.38 219 GLY A C 1
ATOM 1758 O O . GLY A 1 219 ? 2.464 -0.290 -30.416 1.00 89.38 219 GLY A O 1
ATOM 1759 N N . LEU A 1 220 ? 4.001 -1.696 -31.256 1.00 90.38 220 LEU A N 1
ATOM 1760 C CA . LEU A 1 220 ? 3.140 -2.878 -31.230 1.00 90.38 220 LEU A CA 1
ATOM 1761 C C . LEU A 1 220 ? 2.677 -3.211 -29.805 1.00 90.38 220 LEU A C 1
ATOM 1763 O O . LEU A 1 220 ? 1.489 -3.441 -29.596 1.00 90.38 220 LEU A O 1
ATOM 1767 N N . LEU A 1 221 ? 3.574 -3.190 -28.816 1.00 89.62 221 LEU A N 1
ATOM 1768 C CA . LEU A 1 221 ? 3.221 -3.457 -27.415 1.00 89.62 221 LEU A CA 1
ATOM 1769 C C . LEU A 1 221 ? 2.235 -2.422 -26.863 1.00 89.62 221 LEU A C 1
ATOM 1771 O O . LEU A 1 221 ? 1.270 -2.773 -26.174 1.00 89.62 221 LEU A O 1
ATOM 1775 N N . VAL A 1 222 ? 2.417 -1.147 -27.219 1.00 89.12 222 VAL A N 1
ATOM 1776 C CA . VAL A 1 222 ? 1.452 -0.092 -26.887 1.00 89.12 222 VAL A CA 1
ATOM 1777 C C . VAL A 1 222 ? 0.098 -0.383 -27.537 1.00 89.12 222 VAL A C 1
ATOM 1779 O O . VAL A 1 222 ? -0.920 -0.361 -26.847 1.00 89.12 222 VAL A O 1
ATOM 1782 N N . LEU A 1 223 ? 0.062 -0.722 -28.828 1.00 92.50 223 LEU A N 1
ATOM 1783 C CA . LEU A 1 223 ? -1.179 -1.050 -29.538 1.00 92.50 223 LEU A CA 1
ATOM 1784 C C . LEU A 1 223 ? -1.900 -2.261 -28.931 1.00 92.50 223 LEU A C 1
ATOM 1786 O O . LEU A 1 223 ? -3.112 -2.207 -28.723 1.00 92.50 223 LEU A O 1
ATOM 1790 N N . LEU A 1 224 ? -1.172 -3.329 -28.598 1.00 93.19 224 LEU A N 1
ATOM 1791 C CA . LEU A 1 224 ? -1.724 -4.512 -27.933 1.00 93.19 224 LEU A CA 1
ATOM 1792 C C . LEU A 1 224 ? -2.314 -4.152 -26.563 1.00 93.19 224 LEU A C 1
ATOM 1794 O O . LEU A 1 224 ? -3.416 -4.587 -26.224 1.00 93.19 224 LEU A O 1
ATOM 1798 N N . THR A 1 225 ? -1.636 -3.284 -25.813 1.00 91.00 225 THR A N 1
ATOM 1799 C CA . THR A 1 225 ? -2.127 -2.783 -24.524 1.00 91.00 225 THR A CA 1
ATOM 1800 C C . THR A 1 225 ? -3.399 -1.946 -24.691 1.00 91.00 225 THR A C 1
ATOM 1802 O O . THR A 1 225 ? -4.366 -2.148 -23.957 1.00 91.00 225 THR A O 1
ATOM 1805 N N . LEU A 1 226 ? -3.462 -1.071 -25.703 1.00 92.00 226 LEU A N 1
ATOM 1806 C CA . LEU A 1 226 ? -4.671 -0.304 -26.039 1.00 92.00 226 LEU A CA 1
ATOM 1807 C C . LEU A 1 226 ? -5.834 -1.210 -26.474 1.00 92.00 226 LEU A C 1
ATOM 1809 O O . LEU A 1 226 ? -6.997 -0.902 -26.215 1.00 92.00 226 LEU A O 1
ATOM 1813 N N . ARG A 1 227 ? -5.528 -2.364 -27.077 1.00 94.44 227 ARG A N 1
ATOM 1814 C CA . ARG A 1 227 ? -6.492 -3.424 -27.413 1.00 94.44 227 ARG A CA 1
ATOM 1815 C C . ARG A 1 227 ? -6.843 -4.335 -26.230 1.00 94.44 227 ARG A C 1
ATOM 1817 O O . ARG A 1 227 ? -7.556 -5.313 -26.425 1.00 94.44 227 ARG A O 1
ATOM 1824 N N . LYS A 1 228 ? -6.399 -4.005 -25.011 1.00 92.81 228 LYS A N 1
ATOM 1825 C CA . LYS A 1 228 ? -6.633 -4.764 -23.768 1.00 92.81 228 LYS A CA 1
ATOM 1826 C C . LYS A 1 228 ? -6.067 -6.188 -23.786 1.00 92.81 228 LYS A C 1
ATOM 1828 O O . LYS A 1 228 ? -6.521 -7.043 -23.026 1.00 92.81 228 LYS A O 1
ATOM 1833 N N . VAL A 1 229 ? -5.061 -6.449 -24.618 1.00 93.88 229 VAL A N 1
ATOM 1834 C CA . VAL A 1 229 ? -4.309 -7.706 -24.566 1.00 93.88 229 VAL A CA 1
ATOM 1835 C C . VAL A 1 229 ? -3.497 -7.720 -23.275 1.00 93.88 229 VAL A C 1
ATOM 1837 O O . VAL A 1 229 ? -2.809 -6.744 -22.968 1.00 93.88 229 VAL A O 1
ATOM 1840 N N . SER A 1 230 ? -3.575 -8.807 -22.504 1.00 92.56 230 SER A N 1
ATOM 1841 C CA . SER A 1 230 ? -2.935 -8.859 -21.188 1.00 92.56 230 SER A CA 1
ATOM 1842 C C . SER A 1 230 ? -1.408 -8.717 -21.301 1.00 92.56 230 SER A C 1
ATOM 1844 O O . SER A 1 230 ? -0.804 -9.322 -22.191 1.00 92.56 230 SER A O 1
ATOM 1846 N N . PRO A 1 231 ? -0.747 -7.969 -20.396 1.00 89.25 231 PRO A N 1
ATOM 1847 C CA . PRO A 1 231 ? 0.713 -7.852 -20.395 1.00 89.25 231 PRO A CA 1
ATOM 1848 C C . PRO A 1 231 ? 1.422 -9.209 -20.311 1.00 89.25 231 PRO A C 1
ATOM 1850 O O . PRO A 1 231 ? 2.467 -9.403 -20.922 1.00 89.25 231 PRO A O 1
ATOM 1853 N N . THR A 1 232 ? 0.828 -10.178 -19.607 1.00 90.69 232 THR A N 1
ATOM 1854 C CA . THR A 1 232 ? 1.335 -11.554 -19.521 1.00 90.69 232 THR A CA 1
ATOM 1855 C C . THR A 1 232 ? 1.340 -12.241 -20.884 1.00 90.69 232 THR A C 1
ATOM 1857 O O . THR A 1 232 ? 2.325 -12.871 -21.252 1.00 90.69 232 THR A O 1
ATOM 1860 N N . PHE A 1 233 ? 0.266 -12.094 -21.664 1.00 92.62 233 PHE A N 1
ATOM 1861 C CA . PHE A 1 233 ? 0.201 -12.667 -23.005 1.00 92.62 233 PHE A CA 1
ATOM 1862 C C . PHE A 1 233 ? 1.192 -11.987 -23.952 1.00 92.62 233 PHE A C 1
ATOM 1864 O O . PHE A 1 233 ? 1.907 -12.670 -24.679 1.00 92.62 233 PHE A O 1
ATOM 1871 N N . GLN A 1 234 ? 1.302 -10.655 -23.884 1.00 91.81 234 GLN A N 1
ATOM 1872 C CA . GLN A 1 234 ? 2.314 -9.909 -24.637 1.00 91.81 234 GLN A CA 1
ATOM 1873 C C . GLN A 1 234 ? 3.736 -10.399 -24.315 1.00 91.81 234 GLN A C 1
ATOM 1875 O O . GLN A 1 234 ? 4.529 -10.615 -25.228 1.00 91.81 234 GLN A O 1
ATOM 1880 N N . LEU A 1 235 ? 4.042 -10.642 -23.034 1.00 90.56 235 LEU A N 1
ATOM 1881 C CA . LEU A 1 235 ? 5.327 -11.190 -22.597 1.00 90.56 235 LEU A CA 1
ATOM 1882 C C . LEU A 1 235 ? 5.595 -12.581 -23.190 1.00 90.56 235 LEU A C 1
ATOM 1884 O O . LEU A 1 235 ? 6.695 -12.822 -23.679 1.00 90.56 235 LEU A O 1
ATOM 1888 N N . TYR A 1 236 ? 4.606 -13.481 -23.196 1.00 92.50 236 TYR A N 1
ATOM 1889 C CA . TYR A 1 236 ? 4.774 -14.805 -23.805 1.00 92.50 236 TYR A CA 1
ATOM 1890 C C . TYR A 1 236 ? 5.043 -14.730 -25.309 1.00 92.50 236 TYR A C 1
ATOM 1892 O O . TYR A 1 236 ? 5.929 -15.431 -25.794 1.00 92.50 236 TYR A O 1
ATOM 1900 N N . ILE A 1 237 ? 4.342 -13.853 -26.038 1.00 90.38 237 ILE A N 1
ATOM 1901 C CA . ILE A 1 237 ? 4.613 -13.627 -27.466 1.00 90.38 237 ILE A CA 1
ATOM 1902 C C . ILE A 1 237 ? 6.049 -13.137 -27.662 1.00 90.38 237 ILE A C 1
ATOM 1904 O O . ILE A 1 237 ? 6.758 -13.671 -28.510 1.00 90.38 237 ILE A O 1
ATOM 1908 N N . LEU A 1 238 ? 6.495 -12.152 -26.875 1.00 89.25 238 LEU A N 1
ATOM 1909 C CA . LEU A 1 238 ? 7.856 -11.621 -26.977 1.00 89.25 238 LEU A CA 1
ATOM 1910 C C . LEU A 1 238 ? 8.914 -12.702 -26.743 1.00 89.25 238 LEU A C 1
ATOM 1912 O O . LEU A 1 238 ? 9.875 -12.780 -27.503 1.00 89.25 238 LEU A O 1
ATOM 1916 N N . ILE A 1 239 ? 8.725 -13.549 -25.727 1.00 91.12 239 ILE A N 1
ATOM 1917 C CA . ILE A 1 239 ? 9.637 -14.661 -25.433 1.00 91.12 239 ILE A CA 1
ATOM 1918 C C . ILE A 1 239 ? 9.667 -15.651 -26.603 1.00 91.12 239 ILE A C 1
ATOM 1920 O O . ILE A 1 239 ? 10.746 -16.023 -27.054 1.00 91.12 239 ILE A O 1
ATOM 1924 N N . LEU A 1 240 ? 8.505 -16.047 -27.130 1.00 91.69 240 LEU A N 1
ATOM 1925 C CA . LEU A 1 240 ? 8.420 -16.978 -28.260 1.00 91.69 240 LEU A CA 1
ATOM 1926 C C . LEU A 1 240 ? 9.097 -16.421 -29.517 1.00 91.69 240 LEU A C 1
ATOM 1928 O O . LEU A 1 240 ? 9.873 -17.126 -30.157 1.00 91.69 240 LEU A O 1
ATOM 1932 N N . VAL A 1 241 ? 8.846 -15.151 -29.846 1.00 87.94 241 VAL A N 1
ATOM 1933 C CA . VAL A 1 241 ? 9.485 -14.478 -30.985 1.00 87.94 241 VAL A CA 1
ATOM 1934 C C . VAL A 1 241 ? 10.998 -14.401 -30.785 1.00 87.94 241 VAL A C 1
ATOM 1936 O O . VAL A 1 241 ? 11.741 -14.714 -31.710 1.00 87.94 241 VAL A O 1
ATOM 1939 N N . ALA A 1 242 ? 11.467 -14.048 -29.585 1.00 86.81 242 ALA A N 1
ATOM 1940 C CA . ALA A 1 242 ? 12.896 -13.991 -29.286 1.00 86.81 242 ALA A CA 1
ATOM 1941 C C . ALA A 1 242 ? 13.579 -15.362 -29.441 1.00 86.81 242 ALA A C 1
ATOM 1943 O O . ALA A 1 242 ? 14.648 -15.445 -30.046 1.00 86.81 242 ALA A O 1
ATOM 1944 N N . LEU A 1 243 ? 12.946 -16.438 -28.960 1.00 90.56 243 LEU A N 1
ATOM 1945 C CA . LEU A 1 243 ? 13.453 -17.805 -29.116 1.00 90.56 243 LEU A CA 1
ATOM 1946 C C . LEU A 1 243 ? 13.507 -18.234 -30.588 1.00 90.56 243 LEU A C 1
ATOM 1948 O O . LEU A 1 243 ? 14.515 -18.789 -31.019 1.00 90.56 243 LEU A O 1
ATOM 1952 N N . LEU A 1 244 ? 12.462 -17.942 -31.370 1.00 89.00 244 LEU A N 1
ATOM 1953 C CA . LEU A 1 244 ? 12.423 -18.251 -32.803 1.00 89.00 244 LEU A CA 1
ATOM 1954 C C . LEU A 1 244 ? 13.505 -17.494 -33.578 1.00 89.00 244 LEU A C 1
ATOM 1956 O O . LEU A 1 244 ? 14.212 -18.096 -34.381 1.00 89.00 244 LEU A O 1
ATOM 1960 N N . VAL A 1 245 ? 13.665 -16.194 -33.316 1.00 86.38 245 VAL A N 1
ATOM 1961 C CA . VAL A 1 245 ? 14.705 -15.374 -33.955 1.00 86.38 245 VAL A CA 1
ATOM 1962 C C . VAL A 1 245 ? 16.096 -15.898 -33.603 1.00 86.38 245 VAL A C 1
ATOM 1964 O O . VAL A 1 245 ? 16.926 -16.032 -34.497 1.00 86.38 245 VAL A O 1
ATOM 1967 N N . SER A 1 246 ? 16.343 -16.249 -32.337 1.00 84.31 246 SER A N 1
ATOM 1968 C CA . SER A 1 246 ? 17.620 -16.838 -31.923 1.00 84.31 246 SER A CA 1
ATOM 1969 C C . SER A 1 246 ? 17.882 -18.172 -32.620 1.00 84.31 246 SER A C 1
ATOM 1971 O O . SER A 1 246 ? 18.970 -18.369 -33.145 1.00 84.31 246 SER A O 1
ATOM 1973 N N . TYR A 1 247 ? 16.892 -19.069 -32.666 1.00 89.06 247 TYR A N 1
ATOM 1974 C CA . TYR A 1 247 ? 17.031 -20.377 -33.308 1.00 89.06 247 TYR A CA 1
ATOM 1975 C C . TYR A 1 247 ? 17.341 -20.250 -34.804 1.00 89.06 247 TYR A C 1
ATOM 1977 O O . TYR A 1 247 ? 18.262 -20.890 -35.307 1.00 89.06 247 TYR A O 1
ATOM 1985 N N . LEU A 1 248 ? 16.615 -19.379 -35.511 1.00 86.00 248 LEU A N 1
ATOM 1986 C CA . LEU A 1 248 ? 16.852 -19.113 -36.930 1.00 86.00 248 LEU A CA 1
ATOM 1987 C C . LEU A 1 248 ? 18.209 -18.437 -37.170 1.00 86.00 248 LEU A C 1
ATOM 1989 O O . LEU A 1 248 ? 18.875 -18.759 -38.150 1.00 86.00 248 LEU A O 1
ATOM 1993 N N . GLY A 1 249 ? 18.637 -17.544 -36.273 1.00 83.12 249 GLY A N 1
ATOM 1994 C CA . GLY A 1 249 ? 19.959 -16.915 -36.316 1.00 83.12 249 GLY A CA 1
ATOM 1995 C C . GLY A 1 249 ? 21.096 -17.932 -36.208 1.00 83.12 249 GLY A C 1
ATOM 1996 O O . GLY A 1 249 ? 22.016 -17.898 -37.025 1.00 83.12 249 GLY A O 1
ATOM 1997 N N . THR A 1 250 ? 20.983 -18.885 -35.278 1.00 81.56 250 THR A N 1
ATOM 1998 C CA . THR A 1 250 ? 21.943 -19.990 -35.130 1.00 81.56 250 THR A CA 1
ATOM 1999 C C . THR A 1 250 ? 21.943 -20.908 -36.356 1.00 81.56 250 THR A C 1
ATOM 2001 O O . THR A 1 250 ? 23.004 -21.268 -36.858 1.00 81.56 250 THR A O 1
ATOM 2004 N N . MET A 1 251 ? 20.768 -21.241 -36.904 1.00 75.75 251 MET A N 1
ATOM 2005 C CA . MET A 1 251 ? 20.656 -22.057 -38.124 1.00 75.75 251 MET A CA 1
ATOM 2006 C C . MET A 1 251 ? 21.246 -21.369 -39.366 1.00 75.75 251 MET A C 1
ATOM 2008 O O . MET A 1 251 ? 21.731 -22.046 -40.269 1.00 75.75 251 MET A O 1
ATOM 2012 N N . ALA A 1 252 ? 21.214 -20.036 -39.416 1.00 76.25 252 ALA A N 1
ATOM 2013 C CA . ALA A 1 252 ? 21.777 -19.235 -40.501 1.00 76.25 252 ALA A CA 1
ATOM 2014 C C . ALA A 1 252 ? 23.271 -18.893 -40.313 1.00 76.25 252 ALA A C 1
ATOM 2016 O O . ALA A 1 252 ? 23.843 -18.224 -41.171 1.00 76.25 252 ALA A O 1
ATOM 2017 N N . GLY A 1 253 ? 23.899 -19.313 -39.205 1.00 70.62 253 GLY A N 1
ATOM 2018 C CA . GLY A 1 253 ? 25.296 -18.991 -38.882 1.00 70.62 253 GLY A CA 1
ATOM 2019 C C . GLY A 1 253 ? 25.551 -17.507 -38.582 1.00 70.62 253 GLY A C 1
ATOM 2020 O O . GLY A 1 253 ? 26.676 -17.037 -38.732 1.00 70.62 253 GLY A O 1
ATOM 2021 N N . LEU A 1 254 ? 24.510 -16.754 -38.209 1.00 62.75 254 LEU A N 1
ATOM 2022 C CA . LEU A 1 254 ? 24.568 -15.310 -37.936 1.00 62.75 254 LEU A CA 1
ATOM 2023 C C . LEU A 1 254 ? 24.748 -14.980 -36.442 1.00 62.75 254 LEU A C 1
ATOM 2025 O O . LEU A 1 254 ? 25.011 -13.824 -36.106 1.00 62.75 254 LEU A O 1
ATOM 2029 N N . VAL A 1 255 ? 24.572 -15.975 -35.566 1.00 53.16 255 VAL A N 1
ATOM 2030 C CA . VAL A 1 255 ? 24.690 -15.920 -34.097 1.00 53.16 255 VAL A CA 1
ATOM 2031 C C . VAL A 1 255 ? 25.337 -17.210 -33.622 1.00 53.16 255 VAL A C 1
ATOM 2033 O O . VAL A 1 255 ? 26.266 -17.119 -32.794 1.00 53.16 255 VAL A O 1
#